Protein AF-R5ADJ6-F1 (afdb_monomer_lite)

pLDDT: mean 71.94, std 18.84, range [30.5, 98.19]

Sequence (267 aa):
MWYDKRNIAADRRLAFLPIGRALIRETAERMMELLHIADGVPLAGMLQHFTNGMHFKDLQTRLAGEERWLEKYTEKNEPGYDDTRWDGSIINDQDAYPKTKGSFGITGSIADNGCGAIAINNVNALLDQRLPGKKRRFDETLYDIVKDSAANTNLGGVLGMDPTYVPDYYRARGCEVQFYSDAGKVPKNHDAYVLLFFYRNGKSTLQAHYVAAKFDPIKQKYNLYNNSSVDNVSSFETAVLAQEEKKKNENTVVVKTLVWGIDAPKE

Radius of gyration: 21.51 Å; chains: 1; bounding box: 47×45×68 Å

Structure (mmCIF, N/CA/C/O backbone):
data_AF-R5ADJ6-F1
#
_entry.id   AF-R5ADJ6-F1
#
loop_
_atom_site.group_PDB
_atom_site.id
_atom_site.type_symbol
_atom_site.label_atom_id
_atom_site.label_alt_id
_atom_site.label_comp_id
_atom_site.label_asym_id
_atom_site.label_entity_id
_atom_site.label_seq_id
_atom_site.pdbx_PDB_ins_code
_atom_site.Cartn_x
_atom_site.Cartn_y
_atom_site.Cartn_z
_atom_site.occupancy
_atom_site.B_iso_or_equiv
_atom_site.auth_seq_id
_atom_site.auth_comp_id
_atom_site.auth_asym_id
_atom_site.auth_atom_id
_atom_site.pdbx_PDB_model_num
ATOM 1 N N . MET A 1 1 ? 27.539 -9.978 -35.692 1.00 38.94 1 MET A N 1
ATOM 2 C CA . MET A 1 1 ? 26.670 -10.845 -36.513 1.00 38.94 1 MET A CA 1
ATOM 3 C C . MET A 1 1 ? 27.373 -12.172 -36.664 1.00 38.94 1 MET A C 1
ATOM 5 O O . MET A 1 1 ? 28.496 -12.173 -37.154 1.00 38.94 1 MET A O 1
ATOM 9 N N . TRP A 1 2 ? 26.759 -13.253 -36.197 1.00 30.50 2 TRP A N 1
ATOM 10 C CA . TRP A 1 2 ? 27.196 -14.607 -36.533 1.00 30.50 2 TRP A CA 1
ATOM 11 C C . TRP A 1 2 ? 26.350 -15.079 -37.720 1.00 30.50 2 TRP A C 1
ATOM 13 O O . TRP A 1 2 ? 25.169 -14.771 -37.783 1.00 30.50 2 TRP A O 1
ATOM 23 N N . TYR A 1 3 ? 26.943 -15.762 -38.692 1.00 31.27 3 TYR A N 1
ATOM 24 C CA . TYR A 1 3 ? 26.217 -16.331 -39.832 1.00 31.27 3 TYR A CA 1
ATOM 25 C C . TYR A 1 3 ? 26.239 -17.854 -39.704 1.00 31.27 3 TYR A C 1
ATOM 27 O O . TYR A 1 3 ? 27.281 -18.422 -39.368 1.00 31.27 3 TYR A O 1
ATOM 35 N N . ASP A 1 4 ? 25.105 -18.519 -39.949 1.00 40.53 4 ASP A N 1
ATOM 36 C CA . ASP A 1 4 ? 25.093 -19.981 -40.080 1.00 40.53 4 ASP A CA 1
ATOM 37 C C . ASP A 1 4 ? 25.735 -20.398 -41.423 1.00 40.53 4 ASP A C 1
ATOM 39 O O . ASP A 1 4 ? 25.949 -19.578 -42.321 1.00 40.53 4 ASP A O 1
ATOM 43 N N . LYS A 1 5 ? 26.043 -21.692 -41.584 1.00 40.84 5 LYS A N 1
ATOM 44 C CA . LYS A 1 5 ? 26.705 -22.247 -42.785 1.00 40.84 5 LYS A CA 1
ATOM 45 C C . LYS A 1 5 ? 25.937 -22.038 -44.105 1.00 40.84 5 LYS A C 1
ATOM 47 O O . LYS A 1 5 ? 26.496 -22.295 -45.166 1.00 40.84 5 LYS A O 1
ATOM 52 N N . ARG A 1 6 ? 24.675 -21.604 -44.059 1.00 42.22 6 ARG A N 1
ATOM 53 C CA . ARG A 1 6 ? 23.799 -21.303 -45.203 1.00 42.22 6 ARG A CA 1
ATOM 54 C C . ARG A 1 6 ? 23.682 -19.803 -45.476 1.00 42.22 6 ARG A C 1
ATOM 56 O O . ARG A 1 6 ? 22.910 -19.411 -46.344 1.00 42.22 6 ARG A O 1
ATOM 63 N N . ASN A 1 7 ? 24.460 -18.969 -44.782 1.00 36.97 7 ASN A N 1
ATOM 64 C CA . ASN A 1 7 ? 24.532 -17.524 -45.009 1.00 36.97 7 ASN A CA 1
ATOM 65 C C . ASN A 1 7 ? 23.186 -16.797 -44.808 1.00 36.97 7 ASN A C 1
ATOM 67 O O . ASN A 1 7 ? 22.953 -15.715 -45.346 1.00 36.97 7 ASN A O 1
ATOM 71 N N . ILE A 1 8 ? 22.292 -17.392 -44.016 1.00 41.12 8 ILE A N 1
ATOM 72 C CA . ILE A 1 8 ? 21.066 -16.750 -43.545 1.00 41.12 8 ILE A CA 1
ATOM 73 C C . ILE A 1 8 ? 21.450 -15.946 -42.301 1.00 41.12 8 ILE A C 1
ATOM 75 O O . ILE A 1 8 ? 22.192 -16.440 -41.451 1.00 41.12 8 ILE A O 1
ATOM 79 N N . ALA A 1 9 ? 20.993 -14.693 -42.211 1.00 35.62 9 ALA A N 1
ATOM 80 C CA . ALA A 1 9 ? 21.298 -13.813 -41.086 1.00 35.62 9 ALA A CA 1
ATOM 81 C C . ALA A 1 9 ? 20.810 -14.441 -39.769 1.00 35.62 9 ALA A C 1
ATOM 83 O O . ALA A 1 9 ? 19.622 -14.381 -39.449 1.00 35.62 9 ALA A O 1
ATOM 84 N N . ALA A 1 10 ? 21.729 -15.047 -39.018 1.00 48.53 10 ALA A N 1
ATOM 85 C CA . ALA A 1 10 ? 21.478 -15.544 -37.680 1.00 48.53 10 ALA A CA 1
ATOM 86 C C . ALA A 1 10 ? 21.673 -14.373 -36.709 1.00 48.53 10 ALA A C 1
ATOM 88 O O . ALA A 1 10 ? 22.772 -13.860 -36.538 1.00 48.53 10 ALA A O 1
ATOM 89 N N . ASP A 1 11 ? 20.567 -13.935 -36.117 1.00 46.44 11 ASP A N 1
ATOM 90 C CA . ASP A 1 11 ? 20.488 -13.048 -34.955 1.00 46.44 11 ASP A CA 1
ATOM 91 C C . ASP A 1 11 ? 21.097 -11.659 -35.096 1.00 46.44 11 ASP A C 1
ATOM 93 O O . ASP A 1 11 ? 22.292 -11.436 -35.309 1.00 46.44 11 ASP A O 1
ATOM 97 N N . ARG A 1 12 ? 20.226 -10.663 -34.938 1.00 45.03 12 ARG A N 1
ATOM 98 C CA . ARG A 1 12 ? 20.597 -9.287 -35.252 1.00 45.03 12 ARG A CA 1
ATOM 99 C C . ARG A 1 12 ? 21.303 -8.613 -34.086 1.00 45.03 12 ARG A C 1
ATOM 101 O O . ARG A 1 12 ? 22.228 -7.837 -34.336 1.00 45.03 12 ARG A O 1
ATOM 108 N N . ARG A 1 13 ? 20.890 -8.880 -32.838 1.00 49.69 13 ARG A N 1
ATOM 109 C CA . ARG A 1 13 ? 21.397 -8.203 -31.628 1.00 49.69 13 ARG A CA 1
ATOM 110 C C . ARG A 1 13 ? 21.274 -9.087 -30.385 1.00 49.69 13 ARG A C 1
ATOM 112 O O . ARG A 1 13 ? 20.279 -9.790 -30.225 1.00 49.69 13 ARG A O 1
ATOM 119 N N . LEU A 1 14 ? 22.280 -9.007 -29.513 1.00 45.19 14 LEU A N 1
ATOM 120 C CA . LEU A 1 14 ? 22.338 -9.670 -28.209 1.00 45.19 14 LEU A CA 1
ATOM 121 C C . LEU A 1 14 ? 22.650 -8.607 -27.145 1.00 45.19 14 LEU A C 1
ATOM 123 O O . LEU A 1 14 ? 23.564 -7.805 -27.346 1.00 45.19 14 LEU A O 1
ATOM 127 N N . ALA A 1 15 ? 21.910 -8.585 -26.038 1.00 49.38 15 ALA A N 1
ATOM 128 C CA . ALA A 1 15 ? 22.202 -7.720 -24.892 1.00 49.38 15 ALA A CA 1
ATOM 129 C C . ALA A 1 15 ? 22.117 -8.497 -23.576 1.00 49.38 15 ALA A C 1
ATOM 131 O O . ALA A 1 15 ? 21.273 -9.380 -23.413 1.00 49.38 15 ALA A O 1
ATOM 132 N N . PHE A 1 16 ? 22.997 -8.142 -22.641 1.00 43.22 16 PHE A N 1
ATOM 133 C CA . PHE A 1 16 ? 23.001 -8.671 -21.282 1.00 43.22 16 PHE A CA 1
ATOM 134 C C . PHE A 1 16 ? 22.045 -7.857 -20.410 1.00 43.22 16 PHE A C 1
ATOM 136 O O . PHE A 1 16 ? 22.100 -6.628 -20.435 1.00 43.22 16 PHE A O 1
ATOM 143 N N . LEU A 1 17 ? 21.193 -8.535 -19.637 1.00 44.97 17 LEU A N 1
ATOM 144 C CA . LEU A 1 17 ? 20.383 -7.910 -18.592 1.00 44.97 17 LEU A CA 1
ATOM 145 C C . LEU A 1 17 ? 21.086 -8.040 -17.233 1.00 44.97 17 LEU A C 1
ATOM 147 O O . LEU A 1 17 ? 21.245 -9.163 -16.743 1.00 44.97 17 LEU A O 1
ATOM 151 N N . PRO A 1 18 ? 21.462 -6.930 -16.577 1.00 37.56 18 PRO A N 1
ATOM 152 C CA . PRO A 1 18 ? 22.163 -6.985 -15.290 1.00 37.56 18 PRO A CA 1
ATOM 153 C C . PRO A 1 18 ? 21.283 -7.469 -14.125 1.00 37.56 18 PRO A C 1
ATOM 155 O O . PRO A 1 18 ? 21.802 -7.975 -13.134 1.00 37.56 18 PRO A O 1
ATOM 158 N N . ILE A 1 19 ? 19.951 -7.402 -14.258 1.00 36.44 19 ILE A N 1
ATOM 159 C CA . ILE A 1 19 ? 18.978 -7.655 -13.170 1.00 36.44 19 ILE A CA 1
ATOM 160 C C . ILE A 1 19 ? 18.515 -9.132 -13.094 1.00 36.44 19 ILE A C 1
ATOM 162 O O . ILE A 1 19 ? 17.606 -9.512 -12.353 1.00 36.44 19 ILE A O 1
ATOM 166 N N . GLY A 1 20 ? 19.182 -10.035 -13.813 1.00 43.66 20 GLY A N 1
ATOM 167 C CA . GLY A 1 20 ? 19.005 -11.464 -13.572 1.00 43.66 20 GLY A CA 1
ATOM 168 C C . GLY A 1 20 ? 19.338 -12.322 -14.767 1.00 43.66 20 GLY A C 1
ATOM 169 O O . GLY A 1 20 ? 18.476 -12.522 -15.608 1.00 43.66 20 GLY A O 1
ATOM 170 N N . ARG A 1 21 ? 20.567 -12.855 -14.782 1.00 47.78 21 ARG A N 1
ATOM 171 C CA . ARG A 1 21 ? 21.018 -14.084 -15.469 1.00 47.78 21 ARG A CA 1
ATOM 172 C C . ARG A 1 21 ? 20.339 -14.414 -16.814 1.00 47.78 21 ARG A C 1
ATOM 174 O O . ARG A 1 21 ? 20.140 -15.590 -17.110 1.00 47.78 21 ARG A O 1
ATOM 181 N N . ALA A 1 22 ? 20.007 -13.420 -17.633 1.00 48.16 22 ALA A N 1
ATOM 182 C CA . ALA A 1 22 ? 19.304 -13.618 -18.891 1.00 48.16 22 ALA A CA 1
ATOM 183 C C . ALA A 1 22 ? 19.890 -12.755 -20.015 1.00 48.16 22 ALA A C 1
ATOM 185 O O . ALA A 1 22 ? 20.354 -11.632 -19.798 1.00 48.16 22 ALA A O 1
ATOM 186 N N . LEU A 1 23 ? 19.878 -13.310 -21.223 1.00 53.41 23 LEU A N 1
ATOM 187 C CA . LEU A 1 23 ? 20.229 -12.647 -22.475 1.00 53.41 23 LEU A CA 1
ATOM 188 C C . LEU A 1 23 ? 18.945 -12.280 -23.201 1.00 53.41 23 LEU A C 1
ATOM 190 O O . LEU A 1 23 ? 18.021 -13.084 -23.244 1.00 53.41 23 LEU A O 1
ATOM 194 N N . ILE A 1 24 ? 18.907 -11.106 -23.822 1.00 55.28 24 ILE A N 1
ATOM 195 C CA . ILE A 1 24 ? 17.865 -10.788 -24.798 1.00 55.28 24 ILE A CA 1
ATOM 196 C C . ILE A 1 24 ? 18.445 -10.935 -26.196 1.00 55.28 24 ILE A C 1
ATOM 198 O O . ILE A 1 24 ? 19.475 -10.332 -26.517 1.00 55.28 24 ILE A O 1
ATOM 202 N N . ARG A 1 25 ? 17.752 -11.712 -27.025 1.00 57.12 25 ARG A N 1
ATOM 203 C CA . ARG A 1 25 ? 18.056 -11.935 -28.436 1.00 57.12 25 ARG A CA 1
ATOM 204 C C . ARG A 1 25 ? 16.944 -11.349 -29.295 1.00 57.12 25 ARG A C 1
ATOM 206 O O . ARG A 1 25 ? 15.776 -11.663 -29.098 1.00 57.12 25 ARG A O 1
ATOM 213 N N . GLU A 1 26 ? 17.318 -10.537 -30.278 1.00 54.00 26 GLU A N 1
ATOM 214 C CA . GLU A 1 26 ? 16.417 -10.165 -31.372 1.00 54.00 26 GLU A CA 1
ATOM 215 C C . GLU A 1 26 ? 16.561 -11.188 -32.508 1.00 54.00 26 GLU A C 1
ATOM 217 O O . GLU A 1 26 ? 17.622 -11.286 -33.142 1.00 54.00 26 GLU A O 1
ATOM 222 N N . THR A 1 27 ? 15.497 -11.953 -32.758 1.00 57.25 27 THR A N 1
ATOM 223 C CA . THR A 1 27 ? 15.456 -12.943 -33.840 1.00 57.25 27 THR A CA 1
ATOM 224 C C . THR A 1 27 ? 15.401 -12.257 -35.209 1.00 57.25 27 THR A C 1
ATOM 226 O O . THR A 1 27 ? 15.133 -11.057 -35.338 1.00 57.25 27 THR A O 1
ATOM 229 N N . ALA A 1 28 ? 15.629 -13.023 -36.279 1.00 52.69 28 ALA A N 1
ATOM 230 C CA . ALA A 1 28 ? 15.524 -12.520 -37.651 1.00 52.69 28 ALA A CA 1
ATOM 231 C C . ALA A 1 28 ? 14.139 -11.907 -37.970 1.00 52.69 28 ALA A C 1
ATOM 233 O O . ALA A 1 28 ? 14.047 -10.992 -38.796 1.00 52.69 28 ALA A O 1
ATOM 234 N N . GLU A 1 29 ? 13.099 -12.350 -37.258 1.00 53.41 29 GLU A N 1
ATOM 235 C CA . GLU A 1 29 ? 11.703 -11.912 -37.377 1.00 53.41 29 GLU A CA 1
ATOM 236 C C . GLU A 1 29 ? 11.365 -10.688 -36.503 1.00 53.41 29 GLU A C 1
ATOM 238 O O . GLU A 1 29 ? 10.210 -10.281 -36.443 1.00 53.41 29 GLU A O 1
ATOM 243 N N . ARG A 1 30 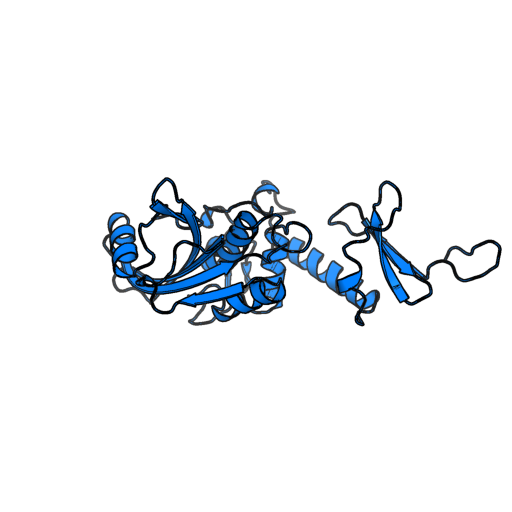? 12.363 -10.059 -35.856 1.00 52.69 30 ARG A N 1
ATOM 244 C CA . ARG A 1 30 ? 12.196 -8.950 -34.887 1.00 52.69 30 ARG A CA 1
ATOM 245 C C . ARG A 1 30 ? 11.427 -9.333 -33.618 1.00 52.69 30 ARG A C 1
ATOM 247 O O . ARG A 1 30 ? 10.903 -8.463 -32.927 1.00 52.69 30 ARG A O 1
ATOM 254 N N . MET A 1 31 ? 11.384 -10.619 -33.286 1.00 49.22 31 MET A N 1
ATOM 255 C CA . MET A 1 31 ? 10.878 -11.067 -31.992 1.00 49.22 31 MET A CA 1
ATOM 256 C C . MET A 1 31 ? 11.994 -10.985 -30.951 1.00 49.22 31 MET A C 1
ATOM 258 O O . MET A 1 31 ? 13.162 -11.206 -31.273 1.00 49.22 31 MET A O 1
ATOM 262 N N . MET A 1 32 ? 11.645 -10.645 -29.709 1.00 54.88 32 MET A N 1
ATOM 263 C CA . MET A 1 32 ? 12.598 -10.578 -28.599 1.00 54.88 32 MET A CA 1
ATOM 264 C C . MET A 1 32 ? 12.460 -11.814 -27.715 1.00 54.88 32 MET A C 1
ATOM 266 O O . MET A 1 32 ? 11.425 -12.001 -27.086 1.00 54.88 32 MET A O 1
ATOM 270 N N . GLU A 1 33 ? 13.508 -12.630 -27.647 1.00 54.94 33 GLU A N 1
ATOM 271 C CA . GLU A 1 33 ? 13.585 -13.819 -26.795 1.00 54.94 33 GLU A CA 1
ATOM 272 C C . GLU A 1 33 ? 14.443 -13.527 -25.560 1.00 54.94 33 GLU A C 1
ATOM 274 O O . GLU A 1 33 ? 15.559 -13.024 -25.694 1.00 54.94 33 GLU A O 1
ATOM 279 N N . LEU A 1 34 ? 13.949 -13.868 -24.364 1.00 57.03 34 LEU A N 1
ATOM 280 C CA . LEU A 1 34 ? 14.793 -13.983 -23.172 1.00 57.03 34 LEU A CA 1
ATOM 281 C C . LEU A 1 34 ? 15.381 -15.394 -23.112 1.00 57.03 34 LEU A C 1
ATOM 283 O O . LEU A 1 34 ? 14.636 -16.370 -23.122 1.00 57.03 34 LEU A O 1
ATOM 287 N N . LEU A 1 35 ? 16.698 -15.500 -22.992 1.00 55.09 35 LEU A N 1
ATOM 288 C CA . LEU A 1 35 ? 17.434 -16.750 -22.833 1.00 55.09 35 LEU A CA 1
ATOM 289 C C . LEU A 1 35 ? 18.050 -16.779 -21.441 1.00 55.09 35 LEU A C 1
ATOM 291 O O . LEU A 1 35 ? 18.563 -15.764 -20.975 1.00 55.09 35 LEU A O 1
ATOM 295 N N . HIS A 1 36 ? 18.065 -17.929 -20.789 1.00 49.81 36 HIS A N 1
ATOM 296 C CA . HIS A 1 36 ? 18.791 -18.091 -19.537 1.00 49.81 36 HIS A CA 1
ATOM 297 C C . HIS A 1 36 ? 20.316 -18.135 -19.797 1.00 49.81 36 HIS A C 1
ATOM 299 O O . HIS A 1 36 ? 20.780 -18.799 -20.720 1.00 49.81 36 HIS A O 1
ATOM 305 N N . ILE A 1 37 ? 21.120 -17.397 -19.018 1.00 50.72 37 ILE A N 1
ATOM 306 C CA . ILE A 1 37 ? 22.573 -17.227 -19.259 1.00 50.72 37 ILE A CA 1
ATOM 307 C C . ILE A 1 37 ? 23.359 -18.529 -19.065 1.00 50.72 37 ILE A C 1
ATOM 309 O O . ILE A 1 37 ? 24.416 -18.686 -19.671 1.00 50.72 37 ILE A O 1
ATOM 313 N N . ALA A 1 38 ? 22.874 -19.453 -18.228 1.00 49.28 38 ALA A N 1
ATOM 314 C CA . ALA A 1 38 ? 23.628 -20.664 -17.900 1.00 49.28 38 ALA A CA 1
ATOM 315 C C . ALA A 1 38 ? 23.605 -21.721 -19.018 1.00 49.28 38 ALA A C 1
ATOM 317 O O . ALA A 1 38 ? 24.576 -22.453 -19.180 1.00 49.28 38 ALA A O 1
ATOM 318 N N . ASP A 1 39 ? 22.512 -21.809 -19.773 1.00 49.41 39 ASP A N 1
ATOM 319 C CA . ASP A 1 39 ? 22.240 -22.892 -20.728 1.00 49.41 39 ASP A CA 1
ATOM 320 C C . ASP A 1 39 ? 21.670 -22.406 -22.072 1.00 49.41 39 ASP A C 1
ATOM 322 O O . ASP A 1 39 ? 21.518 -23.200 -22.999 1.00 49.41 39 ASP A O 1
ATOM 326 N N . GLY A 1 40 ? 21.396 -21.107 -22.224 1.00 46.31 40 GLY A N 1
ATOM 327 C CA . GLY A 1 40 ? 20.927 -20.513 -23.477 1.00 46.31 40 GLY A CA 1
ATOM 328 C C . GLY A 1 40 ? 19.502 -20.916 -23.861 1.00 46.31 40 GLY A C 1
ATOM 329 O O . GLY A 1 40 ? 19.107 -20.706 -25.006 1.00 46.31 40 GLY A O 1
ATOM 330 N N . VAL A 1 41 ? 18.730 -21.494 -22.934 1.00 50.78 41 VAL A N 1
ATOM 331 C CA . VAL A 1 41 ? 17.362 -21.960 -23.192 1.00 50.78 41 VAL A CA 1
ATOM 332 C C . VAL A 1 41 ? 16.380 -20.779 -23.127 1.00 50.78 41 VAL A C 1
ATOM 334 O O . VAL A 1 41 ? 16.459 -19.979 -22.186 1.00 50.78 41 VAL A O 1
ATOM 337 N N . PRO A 1 42 ? 15.443 -20.643 -24.089 1.00 50.00 42 PRO A N 1
ATOM 338 C CA . PRO A 1 42 ? 14.400 -19.621 -24.047 1.00 50.00 42 PRO A CA 1
ATOM 339 C C . PRO A 1 42 ? 13.500 -19.741 -22.809 1.00 50.00 42 PRO A C 1
ATOM 341 O O . PRO A 1 42 ? 12.919 -20.792 -22.539 1.00 50.00 42 PRO A O 1
ATOM 344 N N . LEU A 1 43 ? 13.331 -18.638 -22.080 1.00 53.97 43 LEU A N 1
ATOM 345 C CA . LEU A 1 43 ? 12.386 -18.518 -20.972 1.00 53.97 43 LEU A CA 1
ATOM 346 C C . LEU A 1 43 ? 10.979 -18.299 -21.549 1.00 53.97 43 LEU A C 1
ATOM 348 O O . LEU A 1 43 ? 10.552 -17.172 -21.800 1.00 53.97 43 LEU A O 1
ATOM 352 N N . ALA A 1 44 ? 10.263 -19.401 -21.782 1.00 43.19 44 ALA A N 1
ATOM 353 C CA . ALA A 1 44 ? 9.011 -19.454 -22.546 1.00 43.19 44 ALA A CA 1
ATOM 354 C C . ALA A 1 44 ? 7.843 -18.597 -21.996 1.00 43.19 44 ALA A C 1
ATOM 356 O O . ALA A 1 44 ? 6.866 -18.384 -22.705 1.00 43.19 44 ALA A O 1
ATOM 357 N N . GLY A 1 45 ? 7.929 -18.074 -20.768 1.00 41.88 45 GLY A N 1
ATOM 358 C CA . GLY A 1 45 ? 6.820 -17.366 -20.111 1.00 41.88 45 GLY A CA 1
ATOM 359 C C . GLY A 1 45 ? 6.787 -15.839 -20.262 1.00 41.88 45 GLY A C 1
ATOM 360 O O . GLY A 1 45 ? 5.739 -15.244 -20.042 1.00 41.88 45 GLY A O 1
ATOM 361 N N . MET A 1 46 ? 7.892 -15.172 -20.628 1.00 40.03 46 MET A N 1
ATOM 362 C CA . MET A 1 46 ? 7.967 -13.691 -20.608 1.00 40.03 46 MET A CA 1
ATOM 363 C C . MET A 1 46 ? 7.852 -13.024 -21.991 1.00 40.03 46 MET A C 1
ATOM 365 O O . MET A 1 46 ? 7.801 -11.799 -22.083 1.00 40.03 46 MET A O 1
ATOM 369 N N . LEU A 1 47 ? 7.773 -13.808 -23.071 1.00 42.91 47 LEU A N 1
ATOM 370 C CA . LEU A 1 47 ? 7.752 -13.320 -24.460 1.00 42.91 47 LEU A CA 1
ATOM 371 C C . LEU A 1 47 ? 6.448 -12.605 -24.869 1.00 42.91 47 LEU A C 1
ATOM 373 O O . LEU A 1 47 ? 6.465 -11.771 -25.778 1.00 42.91 47 LEU A O 1
ATOM 377 N N . GLN A 1 48 ? 5.318 -12.882 -24.210 1.00 39.19 48 GLN A N 1
ATOM 378 C CA . GLN A 1 48 ? 4.018 -12.337 -24.632 1.00 39.19 48 GLN A CA 1
ATOM 379 C C . GLN A 1 48 ? 3.828 -10.841 -24.336 1.00 39.19 48 GLN A C 1
ATOM 381 O O . GLN A 1 48 ? 3.000 -10.203 -24.979 1.00 39.19 48 GLN A O 1
ATOM 386 N N . HIS A 1 49 ? 4.610 -10.239 -23.434 1.00 39.91 49 HIS A N 1
ATOM 387 C CA . HIS A 1 49 ? 4.489 -8.802 -23.135 1.00 39.91 49 HIS A CA 1
ATOM 388 C C . HIS A 1 49 ? 5.463 -7.902 -23.903 1.00 39.91 49 HIS A C 1
ATOM 390 O O . HIS A 1 49 ? 5.284 -6.687 -23.920 1.00 39.91 49 HIS A O 1
ATOM 396 N N . PHE A 1 50 ? 6.462 -8.472 -24.579 1.00 45.41 50 PHE A N 1
ATOM 397 C CA . PHE A 1 50 ? 7.472 -7.704 -25.316 1.00 45.41 50 PHE A CA 1
ATOM 398 C C . PHE A 1 50 ? 7.232 -7.646 -26.832 1.00 45.41 50 PHE A C 1
ATOM 400 O O . PHE A 1 50 ? 7.914 -6.899 -27.530 1.00 45.41 50 PHE A O 1
ATOM 407 N N . THR A 1 51 ? 6.262 -8.405 -27.348 1.00 43.88 51 THR A N 1
ATOM 408 C CA . THR A 1 51 ? 6.050 -8.611 -28.792 1.00 43.88 51 THR A CA 1
ATOM 409 C C . THR A 1 51 ? 5.076 -7.634 -29.453 1.00 43.88 51 THR A C 1
ATOM 411 O O . THR A 1 51 ? 5.022 -7.585 -30.679 1.00 43.88 51 THR A O 1
ATOM 414 N N . ASN A 1 52 ? 4.404 -6.756 -28.702 1.00 40.28 52 ASN A N 1
ATOM 415 C CA . ASN A 1 52 ? 3.587 -5.691 -29.293 1.00 40.28 52 ASN A CA 1
ATOM 416 C C . ASN A 1 52 ? 4.367 -4.369 -29.406 1.00 40.28 52 ASN A C 1
ATOM 418 O O . ASN A 1 52 ? 4.151 -3.425 -28.652 1.00 40.28 52 ASN A O 1
ATOM 422 N N . GLY A 1 53 ? 5.277 -4.305 -30.385 1.00 43.56 53 GLY A N 1
ATOM 423 C CA . GLY A 1 53 ? 5.696 -3.040 -31.010 1.00 43.56 53 GLY A CA 1
ATOM 424 C C . GLY A 1 53 ? 6.858 -2.255 -30.386 1.00 43.56 53 GLY A C 1
ATOM 425 O O . GLY A 1 53 ? 7.129 -1.148 -30.845 1.00 43.56 53 GLY A O 1
ATOM 426 N N . MET A 1 54 ? 7.574 -2.780 -29.388 1.00 49.03 54 MET A N 1
ATOM 427 C CA . MET A 1 54 ? 8.718 -2.072 -28.789 1.00 49.03 54 MET A CA 1
ATOM 428 C C . MET A 1 54 ? 10.022 -2.395 -29.534 1.00 49.03 54 MET A C 1
ATOM 430 O O . MET A 1 54 ? 10.419 -3.557 -29.615 1.00 49.03 54 MET A O 1
ATOM 434 N N . HIS A 1 55 ? 10.716 -1.388 -30.078 1.00 54.47 55 HIS A N 1
ATOM 435 C CA . HIS A 1 55 ? 12.011 -1.611 -30.725 1.00 54.47 55 HIS A CA 1
ATOM 436 C C . HIS A 1 55 ? 13.103 -1.921 -29.688 1.00 54.47 55 HIS A C 1
ATOM 438 O O . HIS A 1 55 ? 13.145 -1.337 -28.608 1.00 54.47 55 HIS A O 1
ATOM 444 N N . PHE A 1 56 ? 14.071 -2.772 -30.048 1.00 47.06 56 PHE A N 1
ATOM 445 C CA . PHE A 1 56 ? 15.219 -3.139 -29.199 1.00 47.06 56 PHE A CA 1
ATOM 446 C C . PHE A 1 56 ? 15.982 -1.927 -28.626 1.00 47.06 56 PHE A C 1
ATOM 448 O O . PHE A 1 56 ? 16.476 -1.959 -27.501 1.00 47.06 56 PHE A O 1
ATOM 455 N N . LYS A 1 57 ? 16.055 -0.824 -29.384 1.00 47.75 57 LYS A N 1
ATOM 456 C CA . LYS A 1 57 ? 16.673 0.434 -28.938 1.00 47.75 57 LYS A CA 1
ATOM 457 C C . LYS A 1 57 ? 15.866 1.114 -27.823 1.00 47.75 57 LYS A C 1
ATOM 459 O O . LYS A 1 57 ? 16.461 1.682 -26.910 1.00 47.75 57 LYS A O 1
ATOM 464 N N . ASP A 1 58 ? 14.542 1.024 -27.867 1.00 48.31 58 ASP A N 1
ATOM 465 C CA . ASP A 1 58 ? 13.655 1.591 -26.848 1.00 48.31 58 ASP A CA 1
ATOM 466 C C . ASP A 1 58 ? 13.735 0.768 -25.562 1.00 48.31 58 ASP A C 1
ATOM 468 O O . ASP A 1 58 ? 13.777 1.328 -24.469 1.00 48.31 58 ASP A O 1
ATOM 472 N N . LEU A 1 59 ? 13.883 -0.555 -25.691 1.00 50.31 59 LEU A N 1
ATOM 473 C CA . LEU A 1 59 ? 14.145 -1.445 -24.565 1.00 50.31 59 LEU A CA 1
ATOM 474 C C . LEU A 1 59 ? 15.496 -1.145 -23.898 1.00 50.31 59 LEU A C 1
ATOM 476 O O . LEU A 1 59 ? 15.547 -0.972 -22.686 1.00 50.31 59 LEU A O 1
ATOM 480 N N . GLN A 1 60 ? 16.581 -1.020 -24.671 1.00 49.00 60 GLN A N 1
ATOM 481 C CA . GLN A 1 60 ? 17.891 -0.623 -24.134 1.00 49.00 60 GLN A CA 1
ATOM 482 C C . GLN A 1 60 ? 17.849 0.751 -23.460 1.00 49.00 60 GLN A C 1
ATOM 484 O O . GLN A 1 60 ? 18.451 0.940 -22.409 1.00 49.00 60 GLN A O 1
ATOM 489 N N . THR A 1 61 ? 17.119 1.704 -24.042 1.00 51.19 61 THR A N 1
ATOM 490 C CA . THR A 1 61 ? 16.949 3.045 -23.465 1.00 51.19 61 THR A CA 1
ATOM 491 C C . THR A 1 61 ? 16.175 2.989 -22.150 1.00 51.19 61 THR A C 1
ATOM 493 O O . THR A 1 61 ? 16.547 3.656 -21.188 1.00 51.19 61 THR A O 1
ATOM 496 N N . ARG A 1 62 ? 15.130 2.159 -22.084 1.00 52.72 62 ARG A N 1
ATOM 497 C CA . ARG A 1 62 ? 14.328 1.933 -20.880 1.00 52.72 62 ARG A CA 1
ATOM 498 C C . ARG A 1 62 ? 15.149 1.272 -19.771 1.00 52.72 62 ARG A C 1
ATOM 500 O O . ARG A 1 62 ? 15.139 1.777 -18.658 1.00 52.72 62 ARG A O 1
ATOM 507 N N . LEU A 1 63 ? 15.912 0.228 -20.094 1.00 54.50 63 LEU A N 1
ATOM 508 C CA . LEU A 1 63 ? 16.801 -0.464 -19.151 1.00 54.50 63 LEU A CA 1
ATOM 509 C C . LEU A 1 63 ? 17.927 0.448 -18.643 1.00 54.50 63 LEU A C 1
ATOM 511 O O . LEU A 1 63 ? 18.176 0.514 -17.446 1.00 54.50 63 LEU A O 1
ATOM 515 N N . ALA A 1 64 ? 18.560 1.224 -19.527 1.00 55.34 64 ALA A N 1
ATOM 516 C CA . ALA A 1 64 ? 19.573 2.204 -19.129 1.00 55.34 64 ALA A CA 1
ATOM 517 C C . ALA A 1 64 ? 18.982 3.362 -18.299 1.00 55.34 64 ALA A C 1
ATOM 519 O O . ALA A 1 64 ? 19.676 3.956 -17.474 1.00 55.34 64 ALA A O 1
ATOM 520 N N . GLY A 1 65 ? 17.711 3.707 -18.525 1.00 56.28 65 GLY A N 1
ATOM 521 C CA . GLY A 1 65 ? 16.970 4.671 -17.713 1.00 56.28 65 GLY A CA 1
ATOM 522 C C . GLY A 1 65 ? 16.659 4.139 -16.315 1.00 56.28 65 GLY A C 1
ATOM 523 O O . GLY A 1 65 ? 16.809 4.877 -15.347 1.00 56.28 65 GLY A O 1
ATOM 524 N N . GLU A 1 66 ? 16.282 2.867 -16.213 1.00 58.38 66 GLU A N 1
ATOM 525 C CA . GLU A 1 66 ? 16.051 2.157 -14.953 1.00 58.38 66 GLU A CA 1
ATOM 526 C C . GLU A 1 66 ? 17.346 2.041 -14.136 1.00 58.38 66 GLU A C 1
ATOM 528 O O . GLU A 1 66 ? 17.364 2.443 -12.979 1.00 58.38 66 GLU A O 1
ATOM 533 N N . GLU A 1 67 ? 18.471 1.643 -14.740 1.00 58.00 67 GLU A N 1
ATOM 534 C CA . GLU A 1 67 ? 19.765 1.567 -14.039 1.00 58.00 67 GLU A CA 1
ATOM 535 C C . GLU A 1 67 ? 20.261 2.925 -13.528 1.00 58.00 67 GLU A C 1
ATOM 537 O O . GLU A 1 67 ?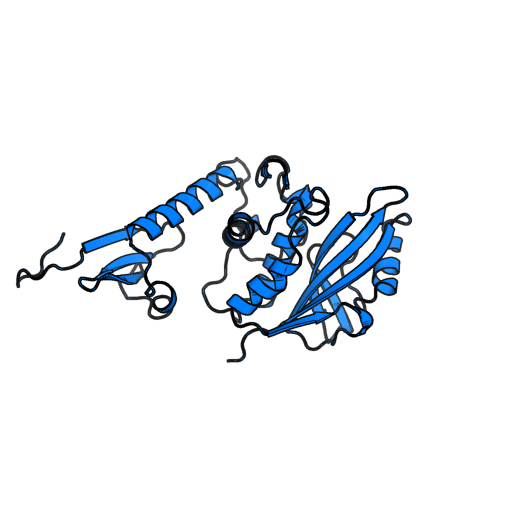 20.648 3.041 -12.365 1.00 58.00 67 GLU A O 1
ATOM 542 N N . ARG A 1 68 ? 20.197 3.981 -14.351 1.00 60.31 68 ARG A N 1
ATOM 543 C CA . ARG A 1 68 ? 20.578 5.338 -13.913 1.00 60.31 68 ARG A CA 1
ATOM 544 C C . ARG A 1 68 ? 19.651 5.882 -12.834 1.00 60.31 68 ARG A C 1
ATOM 546 O O . ARG A 1 68 ? 20.076 6.682 -12.000 1.00 60.31 68 ARG A O 1
ATOM 553 N N . TRP A 1 69 ? 18.377 5.500 -12.872 1.00 62.47 69 TRP A N 1
ATOM 554 C CA . TRP A 1 69 ? 17.425 5.856 -11.833 1.00 62.47 69 TRP A CA 1
ATOM 555 C C . TRP A 1 69 ? 17.760 5.110 -10.538 1.00 62.47 69 TRP A C 1
ATOM 557 O O . TRP A 1 69 ? 17.925 5.749 -9.506 1.00 62.47 69 TRP A O 1
ATOM 567 N N . LEU A 1 70 ? 18.008 3.802 -10.590 1.00 60.88 70 LEU A N 1
ATOM 568 C CA . LEU A 1 70 ? 18.429 3.015 -9.430 1.00 60.88 70 LEU A CA 1
ATOM 569 C C . LEU A 1 70 ? 19.720 3.563 -8.804 1.00 60.88 70 LEU A C 1
ATOM 571 O O . LEU A 1 70 ? 19.776 3.740 -7.593 1.00 60.88 70 LEU A O 1
ATOM 575 N N . GLU A 1 71 ? 20.729 3.927 -9.596 1.00 59.78 71 GLU A N 1
ATOM 576 C CA . GLU A 1 71 ? 21.974 4.527 -9.084 1.00 59.78 71 GLU A CA 1
ATOM 577 C C . GLU A 1 71 ? 21.776 5.897 -8.418 1.00 59.78 71 GLU A C 1
ATOM 579 O O . GLU A 1 71 ? 22.512 6.253 -7.496 1.00 59.78 71 GLU A O 1
ATOM 584 N N . LYS A 1 72 ? 20.791 6.678 -8.878 1.00 60.59 72 LYS A N 1
ATOM 585 C CA . LYS A 1 72 ? 20.479 8.006 -8.332 1.00 60.59 72 LYS A CA 1
ATOM 586 C C . LYS A 1 72 ? 19.549 7.942 -7.113 1.00 60.59 72 LYS A C 1
ATOM 588 O O . LYS A 1 72 ? 19.623 8.821 -6.255 1.00 60.59 72 LYS A O 1
ATOM 593 N N . TYR A 1 73 ? 18.676 6.938 -7.049 1.00 59.66 73 TYR A N 1
ATOM 594 C CA . TYR A 1 73 ? 17.589 6.846 -6.072 1.00 59.66 73 TYR A CA 1
ATOM 595 C C . TYR A 1 73 ? 17.786 5.750 -5.018 1.00 59.66 73 TYR A C 1
ATOM 597 O O . TYR A 1 73 ? 17.103 5.786 -4.003 1.00 59.66 73 TYR A O 1
ATOM 605 N N . THR A 1 74 ? 18.728 4.823 -5.180 1.00 61.66 74 THR A N 1
ATOM 606 C CA . THR A 1 74 ? 19.048 3.819 -4.149 1.00 61.66 74 THR A CA 1
ATOM 607 C C . THR A 1 74 ? 20.384 4.122 -3.466 1.00 61.66 74 THR A C 1
ATOM 609 O O . THR A 1 74 ? 21.244 4.823 -4.003 1.00 61.66 74 THR A O 1
ATOM 612 N N . GLU A 1 75 ? 20.585 3.566 -2.271 1.00 59.53 75 GLU A N 1
ATOM 613 C CA . GLU A 1 75 ? 21.869 3.589 -1.551 1.00 59.53 75 GLU A CA 1
ATOM 614 C C . GLU A 1 75 ? 22.905 2.621 -2.156 1.00 59.53 75 GLU A C 1
ATOM 616 O O . GLU A 1 75 ? 23.946 2.410 -1.550 1.00 59.53 75 GLU A O 1
ATOM 621 N N . LYS A 1 76 ? 22.662 2.013 -3.329 1.00 59.53 76 LYS A N 1
ATOM 622 C CA . LYS A 1 76 ? 23.453 0.885 -3.870 1.00 59.53 76 LYS A CA 1
ATOM 623 C C . LYS A 1 76 ? 24.969 1.125 -3.935 1.00 59.53 76 LYS A C 1
ATOM 625 O O . LYS A 1 76 ? 25.739 0.171 -3.918 1.00 59.53 76 LYS A O 1
ATOM 630 N N . ASN A 1 77 ? 25.393 2.389 -3.977 1.00 57.28 77 ASN A N 1
ATOM 631 C CA . ASN A 1 77 ? 26.798 2.804 -4.015 1.00 57.28 77 ASN A CA 1
ATOM 632 C C . ASN A 1 77 ? 27.310 3.421 -2.693 1.00 57.28 77 ASN A C 1
ATOM 634 O O . ASN A 1 77 ? 28.382 4.025 -2.682 1.00 57.28 77 ASN A O 1
ATOM 638 N N . GLU A 1 78 ? 26.560 3.318 -1.592 1.00 60.09 78 GLU A N 1
ATOM 639 C CA . GLU A 1 78 ? 26.925 3.871 -0.283 1.00 60.09 78 GLU A CA 1
ATOM 640 C C . GLU A 1 78 ? 27.421 2.802 0.707 1.00 60.09 78 GLU A C 1
ATOM 642 O O . GLU A 1 78 ? 26.930 1.669 0.711 1.00 60.09 78 GLU A O 1
ATOM 647 N N . PRO A 1 79 ? 28.378 3.147 1.591 1.00 50.75 79 PRO A N 1
ATOM 648 C CA . PRO A 1 79 ? 28.770 2.275 2.694 1.00 50.75 79 PRO A CA 1
ATOM 649 C C . PRO A 1 79 ? 27.576 2.011 3.625 1.00 50.75 79 PRO A C 1
ATOM 651 O O . PRO A 1 79 ? 26.999 2.952 4.161 1.00 50.75 79 PRO A O 1
ATOM 654 N N . GLY A 1 80 ? 27.226 0.739 3.841 1.00 59.09 80 GLY A N 1
ATOM 655 C CA . GLY A 1 80 ? 26.067 0.346 4.660 1.00 59.09 80 GLY A CA 1
ATOM 656 C C . GLY A 1 80 ? 24.793 0.024 3.868 1.00 59.09 80 GLY A C 1
ATOM 657 O O . GLY A 1 80 ? 23.758 -0.241 4.481 1.00 59.09 80 GLY A O 1
ATOM 658 N N . TYR A 1 81 ? 24.866 0.003 2.529 1.00 61.12 81 TYR A N 1
ATOM 659 C CA . TYR A 1 81 ? 23.789 -0.510 1.683 1.00 61.12 81 TYR A CA 1
ATOM 660 C C . TYR A 1 81 ? 23.374 -1.918 2.112 1.00 61.12 81 TYR A C 1
ATOM 662 O O . TYR A 1 81 ? 24.200 -2.828 2.207 1.00 61.12 81 TYR A O 1
ATOM 670 N N . ASP A 1 82 ? 22.077 -2.087 2.325 1.00 67.31 82 ASP A N 1
ATOM 671 C CA . ASP A 1 82 ? 21.478 -3.377 2.619 1.00 67.31 82 ASP A CA 1
ATOM 672 C C . ASP A 1 82 ? 20.558 -3.754 1.460 1.00 67.31 82 ASP A C 1
ATOM 674 O O . ASP A 1 82 ? 19.477 -3.183 1.306 1.00 67.31 82 ASP A O 1
ATOM 678 N N . ASP A 1 83 ? 20.990 -4.704 0.629 1.00 65.19 83 ASP A N 1
ATOM 679 C CA . ASP A 1 83 ? 20.199 -5.156 -0.523 1.00 65.19 83 ASP A CA 1
ATOM 680 C C . ASP A 1 83 ? 18.880 -5.813 -0.093 1.00 65.19 83 ASP A C 1
ATOM 682 O O . ASP A 1 83 ? 17.932 -5.844 -0.873 1.00 65.19 83 ASP A O 1
ATOM 686 N N . THR A 1 84 ? 18.788 -6.287 1.157 1.00 66.94 84 THR A N 1
ATOM 687 C CA . THR A 1 84 ? 17.551 -6.870 1.694 1.00 66.94 84 THR A CA 1
ATOM 688 C C . THR A 1 84 ? 16.492 -5.813 1.983 1.00 66.94 84 THR A C 1
ATOM 690 O O . THR A 1 84 ? 15.310 -6.113 1.887 1.00 66.94 84 THR A O 1
ATOM 693 N N . ARG A 1 85 ? 16.879 -4.550 2.233 1.00 72.44 85 ARG A N 1
ATOM 694 C CA . ARG A 1 85 ? 15.912 -3.445 2.364 1.00 72.44 85 ARG A CA 1
ATOM 695 C C . ARG A 1 85 ? 15.192 -3.164 1.044 1.00 72.44 85 ARG A C 1
ATOM 697 O O . ARG A 1 85 ? 14.048 -2.741 1.067 1.00 72.44 85 ARG A O 1
ATOM 704 N N . TRP A 1 86 ? 15.833 -3.419 -0.096 1.00 73.12 86 TRP A N 1
ATOM 705 C CA . TRP A 1 86 ? 15.307 -3.101 -1.432 1.00 73.12 86 TRP A CA 1
ATOM 706 C C . TRP A 1 86 ? 14.699 -4.303 -2.160 1.00 73.12 86 TRP A C 1
ATOM 708 O O . TRP A 1 86 ? 14.298 -4.188 -3.323 1.00 73.12 86 TRP A O 1
ATOM 718 N N . ASP A 1 87 ? 14.633 -5.458 -1.502 1.00 78.44 87 ASP A N 1
ATOM 719 C CA . ASP A 1 87 ? 13.992 -6.639 -2.058 1.00 78.44 87 ASP A CA 1
ATOM 720 C C . ASP A 1 87 ? 12.454 -6.509 -2.050 1.00 78.44 87 ASP A C 1
ATOM 722 O O . ASP A 1 87 ? 11.886 -5.486 -1.681 1.00 78.44 87 ASP A O 1
ATOM 726 N N . GLY A 1 88 ? 11.751 -7.528 -2.540 1.00 80.00 88 GLY A N 1
ATOM 727 C CA . GLY A 1 88 ? 10.283 -7.554 -2.556 1.00 80.00 88 GLY A CA 1
ATOM 728 C C . GLY A 1 88 ? 9.657 -8.103 -1.270 1.00 80.00 88 GLY A C 1
ATOM 729 O O . GLY A 1 88 ? 8.610 -8.751 -1.350 1.00 80.00 88 GLY A O 1
ATOM 730 N N . SER A 1 89 ? 10.333 -8.009 -0.121 1.00 87.31 89 SER A N 1
ATOM 731 C CA . SER A 1 89 ? 9.818 -8.474 1.173 1.00 87.31 89 SER A CA 1
ATOM 732 C C . SER A 1 89 ? 8.939 -7.416 1.852 1.00 87.31 89 SER A C 1
ATOM 734 O O . SER A 1 89 ? 8.803 -6.289 1.378 1.00 87.31 89 SER A O 1
ATOM 736 N N . ILE A 1 90 ? 8.269 -7.803 2.943 1.00 90.75 90 ILE A N 1
ATOM 737 C CA . ILE A 1 90 ? 7.406 -6.896 3.708 1.00 90.75 90 ILE A CA 1
ATOM 738 C C . ILE A 1 90 ? 8.268 -5.869 4.451 1.00 90.75 90 ILE A C 1
ATOM 740 O O . ILE A 1 90 ? 9.111 -6.228 5.269 1.00 90.75 90 ILE A O 1
ATOM 744 N N . ILE A 1 91 ? 7.967 -4.592 4.238 1.00 89.25 91 ILE A N 1
ATOM 745 C CA . ILE A 1 91 ? 8.592 -3.437 4.879 1.00 89.25 91 ILE A CA 1
ATOM 746 C C . ILE A 1 91 ? 7.632 -2.893 5.944 1.00 89.25 91 ILE A C 1
ATOM 748 O O . ILE A 1 91 ? 6.571 -2.361 5.619 1.00 89.25 91 ILE A O 1
ATOM 752 N N . ASN A 1 92 ? 7.993 -3.012 7.222 1.00 88.56 92 ASN A N 1
ATOM 753 C CA . ASN A 1 92 ? 7.192 -2.473 8.333 1.00 88.56 92 ASN A CA 1
ATOM 754 C C . ASN A 1 92 ? 7.710 -1.147 8.891 1.00 88.56 92 ASN A C 1
ATOM 756 O O . ASN A 1 92 ? 6.955 -0.449 9.564 1.00 88.56 92 ASN A O 1
ATOM 760 N N . ASP A 1 93 ? 8.969 -0.819 8.615 1.00 84.12 93 ASP A N 1
ATOM 761 C CA . ASP A 1 93 ? 9.623 0.392 9.090 1.00 84.12 93 ASP A CA 1
ATOM 762 C C . ASP A 1 93 ? 10.069 1.240 7.894 1.00 84.12 93 ASP A C 1
ATOM 764 O O . ASP A 1 93 ? 11.130 1.026 7.307 1.00 84.12 93 ASP A O 1
ATOM 768 N N . GLN A 1 94 ? 9.214 2.183 7.499 1.00 84.38 94 GLN A N 1
ATOM 769 C CA . GLN A 1 94 ? 9.516 3.169 6.462 1.00 84.38 94 GLN A CA 1
ATOM 770 C C . GLN A 1 94 ? 10.635 4.136 6.879 1.00 84.38 94 GLN A C 1
ATOM 772 O O . GLN A 1 94 ? 11.376 4.609 6.015 1.00 84.38 94 GLN A O 1
ATOM 777 N N . ASP A 1 95 ? 10.792 4.410 8.176 1.00 81.25 95 ASP A N 1
ATOM 778 C CA . ASP A 1 95 ? 11.797 5.347 8.688 1.00 81.25 95 ASP A CA 1
ATOM 779 C C . ASP A 1 95 ? 13.222 4.768 8.623 1.00 81.25 95 ASP A C 1
ATOM 781 O O . ASP A 1 95 ? 14.199 5.511 8.733 1.00 81.25 95 ASP A O 1
ATOM 785 N N . ALA A 1 96 ? 13.360 3.461 8.365 1.00 79.31 96 ALA A N 1
ATOM 786 C CA . ALA A 1 96 ? 14.639 2.801 8.093 1.00 79.31 96 ALA A CA 1
ATOM 787 C C . ALA A 1 96 ? 15.270 3.196 6.739 1.00 79.31 96 ALA A C 1
ATOM 789 O O . ALA A 1 96 ? 16.421 2.833 6.457 1.00 79.31 96 ALA A O 1
ATOM 790 N N . TYR A 1 97 ? 14.533 3.918 5.887 1.00 77.44 97 TYR A N 1
ATOM 791 C CA . TYR A 1 97 ? 15.054 4.464 4.638 1.00 77.44 97 TYR A CA 1
ATOM 792 C C . TYR A 1 97 ? 15.735 5.821 4.857 1.00 77.44 97 TYR A C 1
ATOM 794 O O . TYR A 1 97 ? 15.289 6.633 5.668 1.00 77.44 97 TYR A O 1
ATOM 802 N N . PRO A 1 98 ? 16.804 6.124 4.107 1.00 69.75 98 PRO A N 1
ATOM 803 C CA . PRO A 1 98 ? 17.460 7.424 4.183 1.00 69.75 98 PRO A CA 1
ATOM 804 C C . PRO A 1 98 ? 16.520 8.562 3.773 1.00 69.75 98 PRO A C 1
ATOM 806 O O . PRO A 1 98 ? 15.731 8.457 2.835 1.00 69.75 98 PRO A O 1
ATOM 809 N N . LYS A 1 99 ? 16.680 9.717 4.425 1.00 68.00 99 LYS A N 1
ATOM 810 C CA . LYS A 1 99 ? 15.969 10.955 4.057 1.00 68.00 99 LYS A CA 1
ATOM 811 C C . LYS A 1 99 ? 16.616 11.700 2.885 1.00 68.00 99 LYS A C 1
ATOM 813 O O . LYS A 1 99 ? 15.994 12.554 2.262 1.00 68.00 99 LYS A O 1
ATOM 818 N N . THR A 1 100 ? 17.883 11.404 2.601 1.00 57.00 100 THR A N 1
ATOM 819 C CA . THR A 1 100 ? 18.727 12.120 1.629 1.00 57.00 100 THR A CA 1
ATOM 820 C C . THR A 1 100 ? 18.872 11.390 0.290 1.00 57.00 100 THR A C 1
ATOM 822 O O . THR A 1 100 ? 19.154 12.035 -0.720 1.00 57.00 100 THR A O 1
ATOM 825 N N . LYS A 1 101 ? 18.647 10.070 0.254 1.00 54.38 101 LYS A N 1
ATOM 826 C CA . LYS A 1 101 ? 18.626 9.216 -0.949 1.00 54.38 101 LYS A CA 1
ATOM 827 C C . LYS A 1 101 ? 17.308 8.438 -1.006 1.00 54.38 101 LYS A C 1
ATOM 829 O O . LYS A 1 101 ? 16.607 8.370 -0.013 1.00 54.38 101 LYS A O 1
ATOM 834 N N . GLY A 1 102 ? 16.862 8.005 -2.185 1.00 52.09 102 GLY A N 1
ATOM 835 C CA . GLY A 1 102 ? 15.432 7.697 -2.394 1.00 52.09 102 GLY A CA 1
ATOM 836 C C . GLY A 1 102 ? 14.550 8.949 -2.405 1.00 52.09 102 GLY A C 1
ATOM 837 O O . GLY A 1 102 ? 13.334 8.867 -2.272 1.00 52.09 102 GLY A O 1
ATOM 838 N N . SER A 1 103 ? 15.165 10.128 -2.552 1.00 52.25 103 SER A N 1
ATOM 839 C CA . SER A 1 103 ? 14.463 11.398 -2.672 1.00 52.25 103 SER A CA 1
ATOM 840 C C . SER A 1 103 ? 13.716 11.443 -3.996 1.00 52.25 103 SER A C 1
ATOM 842 O O . SER A 1 103 ? 14.334 11.468 -5.054 1.00 52.25 103 SER A O 1
ATOM 844 N N . PHE A 1 104 ? 12.397 11.570 -3.941 1.00 56.34 104 PHE A N 1
ATOM 845 C CA . PHE A 1 104 ? 11.525 11.934 -5.052 1.00 56.34 104 PHE A CA 1
ATOM 846 C C . PHE A 1 104 ? 11.756 13.390 -5.549 1.00 56.34 104 PHE A C 1
ATOM 848 O O . PHE A 1 104 ? 10.888 14.023 -6.147 1.00 56.34 104 PHE A O 1
ATOM 855 N N . GLY A 1 105 ? 12.935 13.974 -5.308 1.00 50.09 105 GLY A N 1
ATOM 856 C CA . GLY A 1 105 ? 13.235 15.376 -5.580 1.00 50.09 105 GLY A CA 1
ATOM 857 C C . GLY A 1 105 ? 12.485 16.305 -4.624 1.00 50.09 105 GLY A C 1
ATOM 858 O O . GLY A 1 105 ? 12.472 16.092 -3.413 1.00 50.09 105 GLY A O 1
ATOM 859 N N . ILE A 1 106 ? 11.837 17.340 -5.164 1.00 48.38 106 ILE A N 1
ATOM 860 C CA . ILE A 1 106 ? 11.050 18.314 -4.382 1.00 48.38 106 ILE A CA 1
ATOM 861 C C . ILE A 1 106 ? 9.851 17.691 -3.649 1.00 48.38 106 ILE A C 1
ATOM 863 O O . ILE A 1 106 ? 9.233 18.354 -2.823 1.00 48.38 106 ILE A O 1
ATOM 867 N N . THR A 1 107 ? 9.510 16.436 -3.954 1.00 50.94 107 THR A N 1
ATOM 868 C CA . THR A 1 107 ? 8.354 15.733 -3.393 1.00 50.94 107 THR A CA 1
ATOM 869 C C . THR A 1 107 ? 8.723 14.833 -2.206 1.00 50.94 107 THR A C 1
ATOM 871 O O . THR A 1 107 ? 7.892 14.041 -1.781 1.00 50.94 107 THR A O 1
ATOM 874 N N . GLY A 1 108 ? 9.935 14.959 -1.642 1.00 64.25 108 GLY A N 1
ATOM 875 C CA . GLY A 1 108 ? 10.357 14.337 -0.373 1.00 64.25 108 GLY A CA 1
ATOM 876 C C . GLY A 1 108 ? 11.151 13.036 -0.517 1.00 64.25 108 GLY A C 1
ATOM 877 O O . GLY A 1 108 ? 11.687 12.754 -1.584 1.00 64.25 108 GLY A O 1
ATOM 878 N N . SER A 1 109 ? 11.277 12.265 0.564 1.00 71.81 109 SER A N 1
ATOM 879 C CA . SER A 1 109 ? 12.016 10.989 0.624 1.00 71.81 109 SER A CA 1
ATOM 880 C C . SER A 1 109 ? 11.074 9.792 0.801 1.00 71.81 109 SER A C 1
ATOM 882 O O . SER A 1 109 ? 9.887 9.985 1.063 1.00 71.81 109 SER A O 1
ATOM 884 N N . ILE A 1 110 ? 11.579 8.557 0.691 1.00 76.62 110 ILE A N 1
ATOM 885 C CA . ILE A 1 110 ? 10.799 7.353 1.044 1.00 76.62 110 ILE A CA 1
ATOM 886 C C . ILE A 1 110 ? 10.376 7.408 2.515 1.00 76.62 110 ILE A C 1
ATOM 888 O O . ILE A 1 110 ? 9.220 7.132 2.816 1.00 76.62 110 ILE A O 1
ATOM 892 N N . ALA A 1 111 ? 11.274 7.826 3.411 1.00 77.38 111 ALA A N 1
ATOM 893 C CA . ALA A 1 111 ? 10.966 7.960 4.831 1.00 77.38 111 ALA A CA 1
ATOM 894 C C . ALA A 1 111 ? 9.825 8.956 5.083 1.00 77.38 111 ALA A C 1
ATOM 896 O O . ALA A 1 111 ? 8.943 8.695 5.891 1.00 77.38 111 ALA A O 1
ATOM 897 N N . ASP A 1 112 ? 9.791 10.072 4.354 1.00 73.00 112 ASP A N 1
ATOM 898 C CA . ASP A 1 112 ? 8.793 11.112 4.610 1.00 73.00 112 ASP A CA 1
ATOM 899 C C . ASP A 1 112 ? 7.481 10.892 3.824 1.00 73.00 112 ASP A C 1
ATOM 901 O O . ASP A 1 112 ? 6.411 11.175 4.352 1.00 73.00 112 ASP A O 1
ATOM 905 N N . ASN A 1 113 ? 7.537 10.362 2.592 1.00 73.88 113 ASN A N 1
ATOM 906 C CA . ASN A 1 113 ? 6.398 10.313 1.655 1.00 73.88 113 ASN A CA 1
ATOM 907 C C . ASN A 1 113 ? 6.217 8.959 0.931 1.00 73.88 113 ASN A C 1
ATOM 909 O O . ASN A 1 113 ? 5.416 8.849 0.003 1.00 73.88 113 ASN A O 1
ATOM 913 N N . GLY A 1 114 ? 6.947 7.912 1.323 1.00 78.69 114 GLY A N 1
ATOM 914 C CA . GLY A 1 114 ? 6.966 6.613 0.638 1.00 78.69 114 GLY A CA 1
ATOM 915 C C . GLY A 1 114 ? 5.844 5.640 1.012 1.00 78.69 114 GLY A C 1
ATOM 916 O O . GLY A 1 114 ? 5.811 4.535 0.468 1.00 78.69 114 GLY A O 1
ATOM 917 N N . CYS A 1 115 ? 4.919 6.016 1.901 1.00 87.88 115 CYS A N 1
ATOM 918 C CA . CYS A 1 115 ? 3.943 5.085 2.482 1.00 87.88 115 CYS A CA 1
ATOM 919 C C . CYS A 1 115 ? 3.058 4.397 1.440 1.00 87.88 115 CYS A C 1
ATOM 921 O O . CYS A 1 115 ? 2.778 3.206 1.566 1.00 87.88 115 CYS A O 1
ATOM 923 N N . GLY A 1 116 ? 2.674 5.106 0.372 1.00 87.62 116 GLY A N 1
ATOM 924 C CA . GLY A 1 116 ? 1.915 4.528 -0.739 1.00 87.62 116 GLY A CA 1
ATOM 925 C C . GLY A 1 116 ? 2.696 3.446 -1.483 1.00 87.62 116 GLY A C 1
ATOM 926 O O . GLY A 1 116 ? 2.184 2.347 -1.697 1.00 87.62 116 GLY A O 1
ATOM 927 N N . ALA A 1 117 ? 3.962 3.717 -1.810 1.00 86.31 117 ALA A N 1
ATOM 928 C CA . ALA A 1 117 ? 4.821 2.757 -2.496 1.00 86.31 117 ALA A CA 1
ATOM 929 C C . ALA A 1 117 ? 5.130 1.531 -1.632 1.00 86.31 117 ALA A C 1
ATOM 931 O O . ALA A 1 117 ? 5.090 0.403 -2.125 1.00 86.31 117 ALA A O 1
ATOM 932 N N . ILE A 1 118 ? 5.369 1.739 -0.337 1.00 90.25 118 ILE A N 1
ATOM 933 C CA . ILE A 1 118 ? 5.576 0.649 0.616 1.00 90.25 118 ILE A CA 1
ATOM 934 C C . ILE A 1 118 ? 4.302 -0.188 0.775 1.00 90.25 118 ILE A C 1
ATOM 936 O O . ILE A 1 118 ? 4.382 -1.414 0.789 1.00 90.25 118 ILE A O 1
ATOM 940 N N . ALA A 1 119 ? 3.118 0.429 0.826 1.00 93.56 119 ALA A N 1
ATOM 941 C CA . ALA A 1 119 ? 1.860 -0.313 0.886 1.00 93.56 119 ALA A CA 1
ATOM 942 C C . ALA A 1 119 ? 1.648 -1.186 -0.365 1.00 93.56 119 ALA A C 1
ATOM 944 O O . ALA A 1 119 ? 1.264 -2.350 -0.237 1.00 93.56 119 ALA A O 1
ATOM 945 N N . ILE A 1 120 ? 1.955 -0.672 -1.563 1.00 92.56 120 ILE A N 1
ATOM 946 C CA . ILE A 1 120 ? 1.931 -1.477 -2.796 1.00 92.56 120 ILE A CA 1
ATOM 947 C C . ILE A 1 120 ? 2.926 -2.640 -2.709 1.00 92.56 120 ILE A C 1
ATOM 949 O O . ILE A 1 120 ? 2.555 -3.781 -2.972 1.00 92.56 120 ILE A O 1
ATOM 953 N N . ASN A 1 121 ? 4.165 -2.384 -2.287 1.00 92.12 121 ASN A N 1
ATOM 954 C CA . ASN A 1 121 ? 5.171 -3.433 -2.130 1.00 92.12 121 ASN A CA 1
ATOM 955 C C . ASN A 1 121 ? 4.742 -4.519 -1.135 1.00 92.12 121 ASN A C 1
ATOM 957 O O . ASN A 1 121 ? 4.851 -5.707 -1.423 1.00 92.12 121 ASN A O 1
ATOM 961 N N . ASN A 1 122 ? 4.198 -4.125 0.012 1.00 95.00 122 ASN A N 1
ATOM 962 C CA . ASN A 1 122 ? 3.753 -5.064 1.033 1.00 95.00 122 ASN A CA 1
ATOM 963 C C . ASN A 1 122 ? 2.587 -5.919 0.545 1.00 95.00 122 ASN A C 1
ATOM 965 O O . ASN A 1 122 ? 2.574 -7.120 0.793 1.00 95.00 122 ASN A O 1
ATOM 969 N N . VAL A 1 123 ? 1.632 -5.343 -0.189 1.00 95.81 123 VAL A N 1
ATOM 970 C CA . VAL A 1 123 ? 0.581 -6.145 -0.823 1.00 95.81 123 VAL A CA 1
ATOM 971 C C . VAL A 1 123 ? 1.164 -7.074 -1.888 1.00 95.81 123 VAL A C 1
ATOM 973 O O . VAL A 1 123 ? 0.819 -8.253 -1.886 1.00 95.81 123 VAL A O 1
ATOM 976 N N . ASN A 1 124 ? 2.104 -6.621 -2.723 1.00 92.06 124 ASN A N 1
ATOM 977 C CA . ASN A 1 124 ? 2.806 -7.508 -3.657 1.00 92.06 124 ASN A CA 1
ATOM 978 C C . ASN A 1 124 ? 3.486 -8.678 -2.933 1.00 92.06 124 ASN A C 1
ATOM 980 O O . ASN A 1 124 ? 3.383 -9.813 -3.386 1.00 92.06 124 ASN A O 1
ATOM 984 N N . ALA A 1 125 ? 4.119 -8.431 -1.785 1.00 91.69 125 ALA A N 1
ATOM 985 C CA . ALA A 1 125 ? 4.735 -9.465 -0.959 1.00 91.69 125 ALA A CA 1
ATOM 986 C C . ALA A 1 125 ? 3.706 -10.420 -0.320 1.00 91.69 125 ALA A C 1
ATOM 988 O O . ALA A 1 125 ? 3.999 -11.599 -0.135 1.00 91.69 125 ALA A O 1
ATOM 989 N N . LEU A 1 126 ? 2.500 -9.940 0.011 1.00 93.94 126 LEU A N 1
ATOM 990 C CA . LEU A 1 126 ? 1.399 -10.755 0.552 1.00 93.94 126 LEU A CA 1
ATOM 991 C C . LEU A 1 126 ? 0.712 -11.621 -0.516 1.00 93.94 126 LEU A C 1
ATOM 993 O O . LEU A 1 126 ? 0.185 -12.696 -0.201 1.00 93.94 126 LEU A O 1
ATOM 997 N N . LEU A 1 127 ? 0.670 -11.144 -1.761 1.00 91.25 127 LEU A N 1
ATOM 998 C CA . LEU A 1 127 ? 0.131 -11.883 -2.903 1.00 91.25 127 LEU A CA 1
ATOM 999 C C . LEU A 1 127 ? 1.177 -12.839 -3.502 1.00 91.25 127 LEU A C 1
ATOM 1001 O O . LEU A 1 127 ? 0.814 -13.942 -3.913 1.00 91.25 127 LEU A O 1
ATOM 1005 N N . ASP A 1 128 ? 2.453 -12.450 -3.453 1.00 85.94 128 ASP A N 1
ATOM 1006 C CA . ASP A 1 128 ? 3.647 -13.201 -3.856 1.00 85.94 128 ASP A CA 1
ATOM 1007 C C . ASP A 1 128 ? 3.482 -13.868 -5.235 1.00 85.94 128 ASP A C 1
ATOM 1009 O O . ASP A 1 128 ? 3.195 -13.182 -6.216 1.00 85.94 128 ASP A O 1
ATOM 1013 N N . GLN A 1 129 ? 3.630 -15.193 -5.326 1.00 79.94 129 GLN A N 1
ATOM 1014 C CA . GLN A 1 129 ? 3.556 -15.953 -6.584 1.00 79.94 129 GLN A CA 1
ATOM 1015 C C . GLN A 1 129 ? 2.191 -15.910 -7.286 1.00 79.94 129 GLN A C 1
ATOM 1017 O O . GLN A 1 129 ? 2.091 -16.342 -8.430 1.00 79.94 129 GLN A O 1
ATOM 1022 N N . ARG A 1 130 ? 1.144 -15.394 -6.629 1.00 82.81 130 ARG A N 1
ATOM 1023 C CA . ARG A 1 130 ? -0.195 -15.276 -7.226 1.00 82.81 130 ARG A CA 1
ATOM 1024 C C . ARG A 1 130 ? -0.319 -14.085 -8.173 1.00 82.81 130 ARG A C 1
ATOM 1026 O O . ARG A 1 130 ? -1.294 -13.992 -8.908 1.00 82.81 130 ARG A O 1
ATOM 1033 N N . LEU A 1 131 ? 0.643 -13.161 -8.158 1.00 81.19 131 LEU A N 1
ATOM 1034 C CA . LEU A 1 131 ? 0.724 -12.107 -9.163 1.00 81.19 131 LEU A CA 1
ATOM 1035 C C . LEU A 1 131 ? 1.457 -12.621 -10.409 1.00 81.19 131 LEU A C 1
ATOM 1037 O O . LEU A 1 131 ? 2.474 -13.303 -10.283 1.00 81.19 131 LEU A O 1
ATOM 1041 N N . PRO A 1 132 ? 0.998 -12.267 -11.621 1.00 69.25 132 PRO A N 1
ATOM 1042 C CA . PRO A 1 132 ? 1.651 -12.706 -12.841 1.00 69.25 132 PRO A CA 1
ATOM 1043 C C . PRO A 1 132 ? 3.049 -12.089 -12.977 1.00 69.25 132 PRO A C 1
ATOM 1045 O O . PRO A 1 132 ? 3.242 -10.881 -12.813 1.00 69.25 132 PRO A O 1
ATOM 1048 N N . GLY A 1 133 ? 4.019 -12.924 -13.351 1.00 66.69 133 GLY A N 1
ATOM 1049 C CA . GLY A 1 133 ? 5.406 -12.527 -13.593 1.00 66.69 133 GLY A CA 1
ATOM 1050 C C . GLY A 1 133 ? 6.364 -12.881 -12.452 1.00 66.69 133 GLY A C 1
ATOM 1051 O O . GLY A 1 133 ? 6.042 -13.625 -11.532 1.00 66.69 133 GLY A O 1
ATOM 1052 N N . LYS A 1 134 ? 7.602 -12.383 -12.543 1.00 64.56 134 LYS A N 1
ATOM 1053 C CA . LYS A 1 134 ? 8.616 -12.569 -11.496 1.00 64.56 134 LYS A CA 1
ATOM 1054 C C . LYS A 1 134 ? 8.273 -11.678 -10.301 1.00 64.56 134 LYS A C 1
ATOM 1056 O O . LYS A 1 134 ? 7.889 -10.525 -10.492 1.00 64.56 134 LYS A O 1
ATOM 1061 N N . LYS A 1 135 ? 8.503 -12.186 -9.084 1.00 69.62 135 LYS A N 1
ATOM 1062 C CA . LYS A 1 135 ? 8.495 -11.376 -7.859 1.00 69.62 135 LYS A CA 1
ATOM 1063 C C . LYS A 1 135 ? 9.327 -10.113 -8.071 1.00 69.62 135 LYS A C 1
ATOM 1065 O O . LYS A 1 135 ? 10.524 -10.206 -8.358 1.00 69.62 135 LYS A O 1
ATOM 1070 N N . ARG A 1 136 ? 8.675 -8.960 -7.941 1.00 71.56 136 ARG A N 1
ATOM 1071 C CA . ARG A 1 136 ? 9.322 -7.662 -8.114 1.00 71.56 136 ARG A CA 1
ATOM 1072 C C . ARG A 1 136 ? 10.059 -7.272 -6.851 1.00 71.56 136 ARG A C 1
ATOM 1074 O O . ARG A 1 136 ? 9.580 -7.528 -5.748 1.00 71.56 136 ARG A O 1
ATOM 1081 N N . ARG A 1 137 ? 11.221 -6.659 -7.032 1.00 79.31 137 ARG A N 1
ATOM 1082 C CA . ARG A 1 137 ? 11.933 -5.982 -5.948 1.00 79.31 137 ARG A CA 1
ATOM 1083 C C . ARG A 1 137 ? 11.219 -4.667 -5.604 1.00 79.31 137 ARG A C 1
ATOM 1085 O O . ARG A 1 137 ? 10.415 -4.155 -6.398 1.00 79.31 137 ARG A O 1
ATOM 1092 N N . PHE A 1 138 ? 11.487 -4.115 -4.423 1.00 81.56 138 PHE A N 1
ATOM 1093 C CA . PHE A 1 138 ? 10.902 -2.834 -4.038 1.00 81.56 138 PHE A CA 1
ATOM 1094 C C . PHE A 1 138 ? 11.408 -1.698 -4.931 1.00 81.56 138 PHE A C 1
ATOM 1096 O O . PHE A 1 138 ? 10.624 -0.847 -5.344 1.00 81.56 138 PHE A O 1
ATOM 1103 N N . ASP A 1 139 ? 12.687 -1.722 -5.303 1.00 74.06 139 ASP A N 1
ATOM 1104 C CA . ASP A 1 139 ? 13.298 -0.729 -6.191 1.00 74.06 139 ASP A CA 1
ATOM 1105 C C . ASP A 1 139 ? 12.618 -0.657 -7.580 1.00 74.06 139 ASP A C 1
ATOM 1107 O O . ASP A 1 139 ? 12.284 0.430 -8.057 1.00 74.06 139 ASP A O 1
ATOM 1111 N N . GLU A 1 140 ? 12.295 -1.807 -8.174 1.00 74.50 140 GLU A N 1
ATOM 1112 C CA . GLU A 1 140 ? 11.513 -1.933 -9.412 1.00 74.50 140 GLU A CA 1
ATOM 1113 C C . GLU A 1 140 ? 10.067 -1.434 -9.244 1.00 74.50 140 GLU A C 1
ATOM 1115 O O . GLU A 1 140 ? 9.486 -0.867 -10.170 1.00 74.50 140 GLU A O 1
ATOM 1120 N N . THR A 1 141 ? 9.457 -1.676 -8.079 1.00 78.75 141 THR A N 1
ATOM 1121 C CA . THR A 1 141 ? 8.092 -1.216 -7.769 1.00 78.75 141 THR A CA 1
ATOM 1122 C C . THR A 1 141 ? 8.053 0.303 -7.628 1.00 78.75 141 THR A C 1
ATOM 1124 O O . THR A 1 141 ? 7.158 0.959 -8.163 1.00 78.75 141 THR A O 1
ATOM 1127 N N . LEU A 1 142 ? 9.045 0.868 -6.943 1.00 77.62 142 LEU A N 1
ATOM 1128 C CA . LEU A 1 142 ? 9.188 2.302 -6.745 1.00 77.62 142 LEU A CA 1
ATOM 1129 C C . LEU A 1 142 ? 9.441 3.028 -8.072 1.00 77.62 142 LEU A C 1
ATOM 1131 O O . LEU A 1 142 ? 8.851 4.082 -8.309 1.00 77.62 142 LEU A O 1
ATOM 1135 N N . TYR A 1 143 ? 10.262 2.446 -8.953 1.00 74.19 143 TYR A N 1
ATOM 1136 C CA . TYR A 1 143 ? 10.506 2.984 -10.291 1.00 74.19 143 TYR A CA 1
ATOM 1137 C C . TYR A 1 143 ? 9.211 3.132 -11.098 1.00 74.19 143 TYR A C 1
ATOM 1139 O O . TYR A 1 143 ? 8.974 4.202 -11.656 1.00 74.19 143 TYR A O 1
ATOM 1147 N N . ASP A 1 144 ? 8.354 2.105 -11.124 1.00 73.12 144 ASP A N 1
ATOM 1148 C CA . ASP A 1 144 ? 7.064 2.161 -11.829 1.00 73.12 144 ASP A CA 1
ATOM 1149 C C . ASP A 1 144 ? 6.177 3.295 -11.295 1.00 73.12 144 ASP A C 1
ATOM 1151 O O . ASP A 1 144 ? 5.684 4.111 -12.069 1.00 73.12 144 ASP A O 1
ATOM 1155 N N . ILE A 1 145 ? 6.038 3.396 -9.968 1.00 73.69 145 ILE A N 1
ATOM 1156 C CA . ILE A 1 145 ? 5.206 4.422 -9.314 1.00 73.69 145 ILE A CA 1
ATOM 1157 C C . ILE A 1 145 ? 5.684 5.834 -9.669 1.00 73.69 145 ILE A C 1
ATOM 1159 O O . ILE A 1 145 ? 4.881 6.734 -9.928 1.00 73.69 145 ILE A O 1
ATOM 1163 N N . VAL A 1 146 ? 7.000 6.050 -9.678 1.00 70.88 146 VAL A N 1
ATOM 1164 C CA . VAL A 1 146 ? 7.584 7.356 -10.008 1.00 70.88 146 VAL A CA 1
ATOM 1165 C C . VAL A 1 146 ? 7.472 7.652 -11.499 1.00 70.88 146 VAL A C 1
ATOM 1167 O O . VAL A 1 146 ? 7.123 8.769 -11.879 1.00 70.88 146 VAL A O 1
ATOM 1170 N N . LYS A 1 147 ? 7.738 6.661 -12.353 1.00 68.25 147 LYS A N 1
ATOM 1171 C CA . LYS A 1 147 ? 7.644 6.790 -13.810 1.00 68.25 147 LYS A CA 1
ATOM 1172 C C . LYS A 1 147 ? 6.225 7.130 -14.259 1.00 68.25 147 LYS A C 1
ATOM 1174 O O . LYS A 1 147 ? 6.057 7.995 -15.118 1.00 68.25 147 LYS A O 1
ATOM 1179 N N . ASP A 1 148 ? 5.226 6.507 -13.648 1.00 63.84 148 ASP A N 1
ATOM 1180 C CA . ASP A 1 148 ? 3.817 6.749 -13.956 1.00 63.84 148 ASP A CA 1
ATOM 1181 C C . ASP A 1 148 ? 3.303 8.063 -13.337 1.00 63.84 148 ASP A C 1
ATOM 1183 O O . ASP A 1 148 ? 2.119 8.377 -13.421 1.00 63.84 148 ASP A O 1
ATOM 1187 N N . SER A 1 149 ? 4.196 8.869 -12.738 1.00 61.00 149 SER A N 1
ATOM 1188 C CA . SER A 1 149 ? 3.874 10.127 -12.046 1.00 61.00 149 SER A CA 1
ATOM 1189 C C . SER A 1 149 ? 2.837 9.954 -10.929 1.00 61.00 149 SER A C 1
ATOM 1191 O O . SER A 1 149 ? 2.162 10.906 -10.540 1.00 61.00 149 SER A O 1
ATOM 1193 N N . ALA A 1 150 ? 2.724 8.735 -10.396 1.00 56.28 150 ALA A N 1
ATOM 1194 C CA . ALA A 1 150 ? 1.807 8.393 -9.319 1.00 56.28 150 ALA A CA 1
ATOM 1195 C C . ALA A 1 150 ? 2.363 8.783 -7.943 1.00 56.28 150 ALA A C 1
ATOM 1197 O O . ALA A 1 150 ? 1.586 9.063 -7.027 1.00 56.28 150 ALA A O 1
ATOM 1198 N N . ALA A 1 151 ? 3.692 8.863 -7.802 1.00 56.38 151 ALA A N 1
ATOM 1199 C CA . ALA A 1 151 ? 4.330 9.594 -6.708 1.00 56.38 151 ALA A CA 1
ATOM 1200 C C . ALA A 1 151 ? 4.031 11.089 -6.898 1.00 56.38 151 ALA A C 1
ATOM 1202 O O . ALA A 1 151 ? 4.632 11.746 -7.748 1.00 56.38 151 ALA A O 1
ATOM 1203 N N . ASN A 1 152 ? 3.043 11.614 -6.173 1.00 52.53 152 ASN A N 1
ATOM 1204 C CA . ASN A 1 152 ? 2.483 12.930 -6.465 1.00 52.53 152 ASN A CA 1
ATOM 1205 C C . ASN A 1 152 ? 2.788 13.982 -5.391 1.00 52.53 152 ASN A C 1
ATOM 1207 O O . ASN A 1 152 ? 3.063 13.701 -4.227 1.00 52.53 152 ASN A O 1
ATOM 1211 N N . THR A 1 153 ? 2.659 15.236 -5.817 1.00 44.06 153 THR A N 1
ATOM 1212 C CA . THR A 1 153 ? 2.547 16.438 -4.984 1.00 44.06 153 THR A CA 1
ATOM 1213 C C . THR A 1 153 ? 1.090 16.764 -4.630 1.00 44.06 153 THR A C 1
ATOM 1215 O O . THR A 1 153 ? 0.814 17.878 -4.175 1.00 44.06 153 THR A O 1
ATOM 1218 N N . ASN A 1 154 ? 0.130 15.846 -4.828 1.00 42.66 154 ASN A N 1
ATOM 1219 C CA . ASN A 1 154 ? -1.276 16.125 -4.522 1.00 42.66 154 ASN A CA 1
ATOM 1220 C C . ASN A 1 154 ? -1.416 16.437 -3.029 1.00 42.66 154 ASN A C 1
ATOM 1222 O O . ASN A 1 154 ? -0.770 15.826 -2.175 1.00 42.66 154 ASN A O 1
ATOM 1226 N N . LEU A 1 155 ? -2.227 17.456 -2.727 1.00 51.06 155 LEU A N 1
ATOM 1227 C CA . LEU A 1 155 ? -2.322 18.062 -1.394 1.00 51.06 155 LEU A CA 1
ATOM 1228 C C . LEU A 1 155 ? -0.963 18.537 -0.825 1.00 51.06 155 LEU A C 1
ATOM 1230 O O . LEU A 1 155 ? -0.764 18.527 0.383 1.00 51.06 155 LEU A O 1
ATOM 1234 N N . GLY A 1 156 ? -0.016 18.956 -1.671 1.00 51.88 156 GLY A N 1
ATOM 1235 C CA . GLY A 1 156 ? 1.314 19.402 -1.233 1.00 51.88 156 GLY A CA 1
ATOM 1236 C C . GLY A 1 156 ? 2.250 18.260 -0.819 1.00 51.88 156 GLY A C 1
ATOM 1237 O O . GLY A 1 156 ? 3.158 18.486 -0.028 1.00 51.88 156 GLY A O 1
ATOM 1238 N N . GLY A 1 157 ? 2.012 17.041 -1.318 1.00 56.53 157 GLY A N 1
ATOM 1239 C CA . GLY A 1 157 ? 2.767 15.832 -0.959 1.00 56.53 157 GLY A CA 1
ATOM 1240 C C . GLY A 1 157 ? 2.173 15.050 0.215 1.00 56.53 157 GLY A C 1
ATOM 1241 O O . GLY A 1 157 ? 2.640 13.960 0.510 1.00 56.53 157 GLY A O 1
ATOM 1242 N N . VAL A 1 158 ? 1.098 15.555 0.833 1.00 60.25 158 VAL A N 1
ATOM 1243 C CA . VAL A 1 158 ? 0.411 14.948 1.991 1.00 60.25 158 VAL A CA 1
ATOM 1244 C C . VAL A 1 158 ? -0.044 13.506 1.754 1.00 60.25 158 VAL A C 1
ATOM 1246 O O . VAL A 1 158 ? -0.149 12.741 2.707 1.00 60.25 158 VAL A O 1
ATOM 1249 N N . LEU A 1 159 ? -0.360 13.140 0.510 1.00 65.25 159 LEU A N 1
ATOM 1250 C CA . LEU A 1 159 ? -0.786 11.780 0.184 1.00 65.25 159 LEU A CA 1
ATOM 1251 C C . LEU A 1 159 ? 0.393 10.823 -0.023 1.00 65.25 159 LEU A C 1
ATOM 1253 O O . LEU A 1 159 ? 0.217 9.625 0.147 1.00 65.25 159 LEU A O 1
ATOM 1257 N N . GLY A 1 160 ? 1.561 11.300 -0.456 1.00 66.50 160 GLY A N 1
ATOM 1258 C CA . GLY A 1 160 ? 2.687 10.456 -0.885 1.00 66.50 160 GLY A CA 1
ATOM 1259 C C . GLY A 1 160 ? 2.465 9.674 -2.196 1.00 66.50 160 GLY A C 1
ATOM 1260 O O . GLY A 1 160 ? 3.413 9.446 -2.943 1.00 66.50 160 GLY A O 1
ATOM 1261 N N . MET A 1 161 ? 1.224 9.300 -2.533 1.00 78.50 161 MET A N 1
ATOM 1262 C CA . MET A 1 161 ? 0.855 8.607 -3.775 1.00 78.50 161 MET A CA 1
ATOM 1263 C C . MET A 1 161 ? -0.590 8.913 -4.192 1.00 78.50 161 MET A C 1
ATOM 1265 O O . MET A 1 161 ? -1.470 9.097 -3.345 1.00 78.50 161 MET A O 1
ATOM 1269 N N . ASP A 1 162 ? -0.854 8.935 -5.500 1.00 75.50 162 ASP A N 1
ATOM 1270 C CA . ASP A 1 162 ? -2.205 9.068 -6.047 1.00 75.50 162 ASP A CA 1
ATOM 1271 C C . ASP A 1 162 ? -3.092 7.859 -5.686 1.00 75.50 162 ASP A C 1
ATOM 1273 O O . ASP A 1 162 ? -2.763 6.733 -6.067 1.00 75.50 162 ASP A O 1
ATOM 1277 N N . PRO A 1 163 ? -4.235 8.056 -4.997 1.00 77.19 163 PRO A N 1
ATOM 1278 C CA . PRO A 1 163 ? -5.160 6.970 -4.670 1.00 77.19 163 PRO A CA 1
ATOM 1279 C C . PRO A 1 163 ? -5.715 6.226 -5.891 1.00 77.19 163 PRO A C 1
ATOM 1281 O O . PRO A 1 163 ? -6.107 5.065 -5.775 1.00 77.19 163 PRO A O 1
ATOM 1284 N N . THR A 1 164 ? -5.776 6.880 -7.056 1.00 78.69 164 THR A N 1
ATOM 1285 C CA . THR A 1 164 ? -6.251 6.265 -8.309 1.00 78.69 164 THR A CA 1
ATOM 1286 C C . THR A 1 164 ? -5.266 5.239 -8.864 1.00 78.69 164 THR A C 1
ATOM 1288 O O . THR A 1 164 ? -5.678 4.315 -9.558 1.00 78.69 164 THR A O 1
ATOM 1291 N N . TYR A 1 165 ? -3.993 5.314 -8.468 1.00 81.94 165 TYR A N 1
ATOM 1292 C CA . TYR A 1 165 ? -2.970 4.381 -8.922 1.00 81.94 165 TYR A CA 1
ATOM 1293 C C . TYR A 1 165 ? -3.158 2.965 -8.365 1.00 81.94 165 TYR A C 1
ATOM 1295 O O . TYR A 1 165 ? -2.833 1.995 -9.043 1.00 81.94 165 TYR A O 1
ATOM 1303 N N . VAL A 1 166 ? -3.712 2.813 -7.153 1.00 85.25 166 VAL A N 1
ATOM 1304 C CA . VAL A 1 166 ? -3.942 1.495 -6.529 1.00 85.25 166 VAL A CA 1
ATOM 1305 C C . VAL A 1 166 ? -4.773 0.574 -7.438 1.00 85.25 166 VAL A C 1
ATOM 1307 O O . VAL A 1 166 ? -4.286 -0.505 -7.786 1.00 85.25 166 VAL A O 1
ATOM 1310 N N . PRO A 1 167 ? -6.004 0.942 -7.852 1.00 81.31 167 PRO A N 1
ATOM 1311 C CA . PRO A 1 167 ? -6.791 0.080 -8.723 1.00 81.31 167 PRO A CA 1
ATOM 1312 C C . PRO A 1 167 ? -6.147 -0.129 -10.096 1.00 81.31 167 PRO A C 1
ATOM 1314 O O . PRO A 1 167 ? -6.205 -1.250 -10.596 1.00 81.31 167 PRO A O 1
ATOM 1317 N N . ASP A 1 168 ? -5.516 0.887 -10.685 1.00 79.62 168 ASP A N 1
ATOM 1318 C CA . ASP A 1 168 ? -4.891 0.772 -12.008 1.00 79.62 168 ASP A CA 1
ATOM 1319 C C . ASP A 1 168 ? -3.706 -0.204 -11.989 1.00 79.62 168 ASP A C 1
ATOM 1321 O O . ASP A 1 168 ? -3.611 -1.093 -12.840 1.00 79.62 168 ASP A O 1
ATOM 1325 N N . TYR A 1 169 ? -2.859 -0.115 -10.960 1.00 84.81 169 TYR A N 1
ATOM 1326 C CA . TYR A 1 169 ? -1.700 -0.984 -10.770 1.00 84.81 169 TYR A CA 1
ATOM 1327 C C . TYR A 1 169 ? -2.080 -2.467 -10.685 1.00 84.81 169 TYR A C 1
ATOM 1329 O O . TYR A 1 169 ? -1.460 -3.308 -11.346 1.00 84.81 169 TYR A O 1
ATOM 1337 N N . TYR A 1 170 ? -3.092 -2.800 -9.878 1.00 87.25 170 TYR A N 1
ATOM 1338 C CA . TYR A 1 170 ? -3.503 -4.188 -9.652 1.00 87.25 170 TYR A CA 1
ATOM 1339 C C . TYR A 1 170 ? -4.371 -4.739 -10.785 1.00 87.25 170 TYR A C 1
ATOM 1341 O O . TYR A 1 170 ? -4.167 -5.878 -11.203 1.00 87.25 170 TYR A O 1
ATOM 1349 N N . ARG A 1 171 ? -5.274 -3.937 -11.364 1.00 84.12 171 ARG A N 1
ATOM 1350 C CA . ARG A 1 171 ? -6.082 -4.372 -12.519 1.00 84.12 171 ARG A CA 1
ATOM 1351 C C . ARG A 1 171 ? -5.223 -4.645 -13.749 1.00 84.12 171 ARG A C 1
ATOM 1353 O O . ARG A 1 171 ? -5.476 -5.616 -14.455 1.00 84.12 171 ARG A O 1
ATOM 1360 N N . ALA A 1 172 ? -4.163 -3.863 -13.972 1.00 81.00 172 ALA A N 1
ATOM 1361 C CA . ALA A 1 172 ? -3.189 -4.132 -15.034 1.00 81.00 172 ALA A CA 1
ATOM 1362 C C . ALA A 1 172 ? -2.458 -5.481 -14.863 1.00 81.00 172 ALA A C 1
ATOM 1364 O O . ALA A 1 172 ? -1.910 -6.010 -15.827 1.00 81.00 172 ALA A O 1
ATOM 1365 N N . ARG A 1 173 ? -2.466 -6.047 -13.649 1.00 82.38 173 ARG A N 1
ATOM 1366 C CA . ARG A 1 173 ? -1.897 -7.361 -13.300 1.00 82.38 173 ARG A CA 1
ATOM 1367 C C . ARG A 1 173 ? -2.964 -8.455 -13.188 1.00 82.38 173 ARG A C 1
ATOM 1369 O O . ARG A 1 173 ? -2.684 -9.529 -12.670 1.00 82.38 173 ARG A O 1
ATOM 1376 N N . GLY A 1 174 ? -4.178 -8.193 -13.671 1.00 83.44 174 GLY A N 1
ATOM 1377 C CA . GLY A 1 174 ? -5.277 -9.158 -13.690 1.00 83.44 174 GLY A CA 1
ATOM 1378 C C . GLY A 1 174 ? -5.988 -9.355 -12.351 1.00 83.44 174 GLY A C 1
ATOM 1379 O O . GLY A 1 174 ? -6.838 -10.235 -12.260 1.00 83.44 174 GLY A O 1
ATOM 1380 N N . CYS A 1 175 ? -5.664 -8.571 -11.320 1.00 89.00 175 CYS A N 1
ATOM 1381 C CA . CYS A 1 175 ? -6.354 -8.654 -10.038 1.00 89.00 175 CYS A CA 1
ATOM 1382 C C . CYS A 1 175 ? -7.772 -8.077 -10.127 1.00 89.00 175 CYS A C 1
ATOM 1384 O O . CYS A 1 175 ? -8.007 -7.063 -10.799 1.00 89.00 175 CYS A O 1
ATOM 1386 N N . GLU A 1 176 ? -8.694 -8.643 -9.349 1.00 94.69 176 GLU A N 1
ATOM 1387 C CA . GLU A 1 176 ? -9.957 -7.977 -9.037 1.00 94.69 176 GLU A CA 1
ATOM 1388 C C . GLU A 1 176 ? -9.709 -6.953 -7.918 1.00 94.69 176 GLU A C 1
ATOM 1390 O O . GLU A 1 176 ? -9.035 -7.232 -6.927 1.00 94.69 176 GLU A O 1
ATOM 1395 N N . VAL A 1 177 ? -10.219 -5.729 -8.094 1.00 92.81 177 VAL A N 1
ATOM 1396 C CA . VAL A 1 177 ? -10.037 -4.642 -7.120 1.00 92.81 177 VAL A CA 1
ATOM 1397 C C . VAL A 1 177 ? -11.364 -3.964 -6.840 1.00 92.81 177 VAL A C 1
ATOM 1399 O O . VAL A 1 177 ? -11.939 -3.320 -7.730 1.00 92.81 177 VAL A O 1
ATOM 1402 N N . GLN A 1 178 ? -11.791 -4.038 -5.581 1.00 95.50 178 GLN A N 1
ATOM 1403 C CA . GLN A 1 178 ? -13.010 -3.416 -5.082 1.00 95.50 178 GLN A CA 1
ATOM 1404 C C . GLN A 1 178 ? -12.666 -2.235 -4.171 1.00 95.50 178 GLN A C 1
ATOM 1406 O 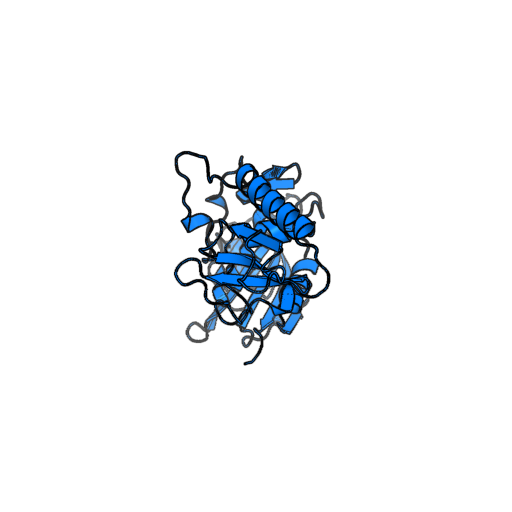O . GLN A 1 178 ? -11.901 -2.367 -3.217 1.00 95.50 178 GLN A O 1
ATOM 1411 N N . PHE A 1 179 ? -13.250 -1.071 -4.453 1.00 92.19 179 PHE A N 1
ATOM 1412 C CA . PHE A 1 179 ? -13.085 0.125 -3.630 1.00 92.19 179 PHE A CA 1
ATOM 1413 C C . PHE A 1 179 ? -14.228 0.270 -2.625 1.00 92.19 179 PHE A C 1
ATOM 1415 O O . PHE A 1 179 ? -15.404 0.167 -2.982 1.00 92.19 179 PHE A O 1
ATOM 1422 N N . TYR A 1 180 ? -13.873 0.594 -1.386 1.00 88.94 180 TYR A N 1
ATOM 1423 C CA . TYR A 1 180 ? -14.796 0.827 -0.288 1.00 88.94 180 TYR A CA 1
ATOM 1424 C C . TYR A 1 180 ? -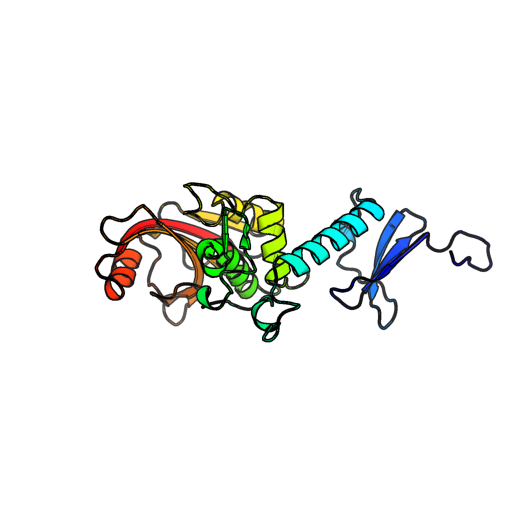14.570 2.227 0.286 1.00 88.94 180 TYR A C 1
ATOM 1426 O O . TYR A 1 180 ? -13.585 2.498 0.975 1.00 88.94 180 TYR A O 1
ATOM 1434 N N . SER A 1 181 ? -15.523 3.124 0.027 1.00 82.12 181 SER A N 1
ATOM 1435 C CA . SER A 1 181 ? -15.578 4.437 0.681 1.00 82.12 181 SER A CA 1
ATOM 1436 C C . SER A 1 181 ? -16.132 4.372 2.106 1.00 82.12 181 SER A C 1
ATOM 1438 O O . SER A 1 181 ? -15.942 5.309 2.876 1.00 82.12 181 SER A O 1
ATOM 1440 N N . ASP A 1 182 ? -16.854 3.295 2.423 1.00 85.25 182 ASP A N 1
ATOM 1441 C CA . ASP A 1 182 ? -17.349 2.955 3.754 1.00 85.25 182 ASP A CA 1
ATOM 1442 C C . ASP A 1 182 ? -16.543 1.764 4.279 1.00 85.25 182 ASP A C 1
ATOM 1444 O O . ASP A 1 182 ? -16.804 0.607 3.938 1.00 85.25 182 ASP A O 1
ATOM 1448 N N . ALA A 1 183 ? -15.529 2.067 5.087 1.00 82.19 183 ALA A N 1
ATOM 1449 C CA . ALA A 1 183 ? -14.569 1.084 5.565 1.00 82.19 183 ALA A CA 1
ATOM 1450 C C . ALA A 1 183 ? -15.176 0.041 6.533 1.00 82.19 183 ALA A C 1
ATOM 1452 O O . ALA A 1 183 ? -14.573 -1.009 6.751 1.00 82.19 183 ALA A O 1
ATOM 1453 N N . GLY A 1 184 ? -16.381 0.280 7.070 1.00 85.06 184 GLY A N 1
ATOM 1454 C CA . GLY A 1 184 ? -17.102 -0.695 7.900 1.00 85.06 184 GLY A CA 1
ATOM 1455 C C . GLY A 1 184 ? -17.767 -1.823 7.115 1.00 85.06 184 GLY A C 1
ATOM 1456 O O . GLY A 1 184 ? -18.126 -2.848 7.688 1.00 85.06 184 GLY A O 1
ATOM 1457 N N . LYS A 1 185 ? -17.900 -1.672 5.793 1.00 89.19 185 LYS A N 1
ATOM 1458 C CA . LYS A 1 185 ? -18.493 -2.687 4.906 1.00 89.19 185 LYS A CA 1
ATOM 1459 C C . LYS A 1 185 ? -17.461 -3.553 4.193 1.00 89.19 185 LYS A C 1
ATOM 1461 O O . LYS A 1 185 ? -17.830 -4.348 3.333 1.00 89.19 185 LYS A O 1
ATOM 1466 N N . VAL A 1 186 ? -16.183 -3.392 4.524 1.00 93.75 186 VAL A N 1
ATOM 1467 C CA . VAL A 1 186 ? -15.104 -4.152 3.896 1.00 93.75 186 VAL A CA 1
ATOM 1468 C C . VAL A 1 186 ? -15.206 -5.618 4.330 1.00 93.75 186 VAL A C 1
ATOM 1470 O O . VAL A 1 186 ? -15.106 -5.908 5.528 1.00 93.75 186 VAL A O 1
ATOM 1473 N N . PRO A 1 187 ? -15.408 -6.556 3.392 1.00 94.44 187 PRO A N 1
ATOM 1474 C CA . PRO A 1 187 ? -15.507 -7.962 3.722 1.00 94.44 187 PRO A CA 1
ATOM 1475 C C . PRO A 1 187 ? -14.118 -8.538 4.022 1.00 94.44 187 PRO A C 1
ATOM 1477 O O . PRO A 1 187 ? -13.091 -8.032 3.571 1.00 94.44 187 PRO A O 1
ATOM 1480 N N . LYS A 1 188 ? -14.097 -9.628 4.791 1.00 96.25 188 LYS A N 1
ATOM 1481 C CA . LYS A 1 188 ? -12.884 -10.290 5.309 1.00 96.25 188 LYS A CA 1
ATOM 1482 C C . LYS A 1 188 ? -12.259 -11.309 4.344 1.00 96.25 188 LYS A C 1
ATOM 1484 O O . LYS A 1 188 ? -11.358 -12.043 4.734 1.00 96.25 188 LYS A O 1
ATOM 1489 N N . ASN A 1 189 ? -12.802 -11.426 3.136 1.00 95.69 189 ASN A N 1
ATOM 1490 C CA . ASN A 1 189 ? -12.489 -12.491 2.187 1.00 95.69 189 ASN A CA 1
ATOM 1491 C C . ASN A 1 189 ? -11.584 -12.046 1.034 1.00 95.69 189 ASN A C 1
ATOM 1493 O O . ASN A 1 189 ? -11.431 -12.830 0.103 1.00 95.69 189 ASN A O 1
ATOM 1497 N N . HIS A 1 190 ? -11.021 -10.835 1.084 1.00 97.12 190 HIS A N 1
ATOM 1498 C CA . HIS A 1 190 ? -10.040 -10.434 0.086 1.00 97.12 190 HIS A CA 1
ATOM 1499 C C . HIS A 1 190 ? -8.656 -10.994 0.407 1.00 97.12 190 HIS A C 1
ATOM 1501 O O . HIS A 1 190 ? -8.306 -11.182 1.578 1.00 97.12 190 HIS A O 1
ATOM 1507 N N . ASP A 1 191 ? -7.847 -11.213 -0.626 1.00 96.88 191 ASP A N 1
ATOM 1508 C CA . ASP A 1 191 ? -6.492 -11.744 -0.464 1.00 96.88 191 ASP A CA 1
ATOM 1509 C C . ASP A 1 191 ? -5.545 -10.781 0.260 1.00 96.88 191 ASP A C 1
ATOM 1511 O O . ASP A 1 191 ? -4.686 -11.204 1.046 1.00 96.88 191 ASP A O 1
ATOM 1515 N N . ALA A 1 192 ? -5.697 -9.488 -0.021 1.00 97.69 192 ALA A N 1
ATOM 1516 C CA . ALA A 1 192 ? -4.972 -8.398 0.609 1.00 97.69 192 ALA A CA 1
ATOM 1517 C C . ALA A 1 192 ? -5.771 -7.090 0.519 1.00 97.69 192 ALA A C 1
ATOM 1519 O O . ALA A 1 192 ? -6.763 -6.979 -0.203 1.00 97.69 192 ALA A O 1
ATOM 1520 N N . TYR A 1 193 ? -5.319 -6.081 1.259 1.00 98.19 193 TYR A N 1
ATOM 1521 C CA . TYR A 1 193 ? -5.964 -4.776 1.313 1.00 98.19 193 TYR A CA 1
ATOM 1522 C C . TYR A 1 193 ? -4.927 -3.657 1.255 1.00 98.19 193 TYR A C 1
ATOM 1524 O O . TYR A 1 193 ? -3.864 -3.762 1.869 1.00 98.19 193 TYR A O 1
ATOM 1532 N N . VAL A 1 194 ? -5.277 -2.556 0.594 1.00 96.94 194 VAL A N 1
ATOM 1533 C CA . VAL A 1 194 ? -4.621 -1.257 0.792 1.00 96.94 194 VAL A CA 1
ATOM 1534 C C . VAL A 1 194 ? -5.582 -0.357 1.554 1.00 96.94 194 VAL A C 1
ATOM 1536 O O . VAL A 1 194 ? -6.731 -0.174 1.156 1.00 96.94 194 VAL A O 1
ATOM 1539 N N . LEU A 1 195 ? -5.104 0.202 2.654 1.00 95.06 195 LEU A N 1
ATOM 1540 C CA . LEU A 1 195 ? -5.790 1.163 3.501 1.00 95.06 195 LEU A CA 1
ATOM 1541 C C . LEU A 1 195 ? -5.179 2.543 3.253 1.00 95.06 195 LEU A C 1
ATOM 1543 O O . LEU A 1 195 ? -3.962 2.684 3.300 1.00 95.06 195 LEU A O 1
ATOM 1547 N N . LEU A 1 196 ? -6.013 3.557 3.041 1.00 89.94 196 LEU A N 1
ATOM 1548 C CA . LEU A 1 196 ? -5.623 4.965 3.100 1.00 89.94 196 LEU A CA 1
ATOM 1549 C C . LEU A 1 196 ? -6.456 5.638 4.178 1.00 89.94 196 LEU A C 1
ATOM 1551 O O . LEU A 1 196 ? -7.684 5.685 4.071 1.00 89.94 196 LEU A O 1
ATOM 1555 N N . PHE A 1 197 ? -5.812 6.189 5.199 1.00 89.25 197 PHE A N 1
ATOM 1556 C CA . PHE A 1 197 ? -6.516 6.968 6.208 1.00 89.25 197 PHE A CA 1
ATOM 1557 C C . PHE A 1 197 ? -5.970 8.383 6.310 1.00 89.25 197 PHE A C 1
ATOM 1559 O O . PHE A 1 197 ? -4.775 8.634 6.189 1.00 89.25 197 PHE A O 1
ATOM 1566 N N . PHE A 1 198 ? -6.887 9.315 6.534 1.00 86.56 198 PHE A N 1
ATOM 1567 C CA . PHE A 1 198 ? -6.609 10.727 6.719 1.00 86.56 198 PHE A CA 1
ATOM 1568 C C . PHE A 1 198 ? -6.681 11.050 8.197 1.00 86.56 198 PHE A C 1
ATOM 1570 O O . PHE A 1 198 ? -7.658 10.682 8.854 1.00 86.56 198 PHE A O 1
ATOM 1577 N N . TYR A 1 199 ? -5.701 11.776 8.714 1.00 86.56 199 TYR A N 1
ATOM 1578 C CA . TYR A 1 199 ? -5.638 12.104 10.130 1.00 86.56 199 TYR A CA 1
ATOM 1579 C C . TYR A 1 199 ? -5.109 13.518 10.372 1.00 86.56 199 TYR A C 1
ATOM 1581 O O . TYR A 1 199 ? -4.590 14.187 9.479 1.00 86.56 199 TYR A O 1
ATOM 1589 N N . ARG A 1 200 ? -5.295 14.003 11.597 1.00 87.06 200 ARG A N 1
ATOM 1590 C CA . ARG A 1 200 ? -4.710 15.248 12.102 1.00 87.06 200 ARG A CA 1
ATOM 1591 C C . ARG A 1 200 ? -4.023 14.965 13.424 1.00 87.06 200 ARG A C 1
ATOM 1593 O O . ARG A 1 200 ? -4.619 14.309 14.272 1.00 87.06 200 ARG A O 1
ATOM 1600 N N . ASN A 1 201 ? -2.834 15.524 13.619 1.00 82.44 201 ASN A N 1
ATOM 1601 C CA . ASN A 1 201 ? -2.131 15.491 14.900 1.00 82.44 201 ASN A CA 1
ATOM 1602 C C . ASN A 1 201 ? -2.265 16.861 15.578 1.00 82.44 201 ASN A C 1
ATOM 1604 O O . ASN A 1 201 ? -1.554 17.811 15.241 1.00 82.44 201 ASN A O 1
ATOM 1608 N N . GLY A 1 202 ? -3.224 17.006 16.492 1.00 75.00 202 GLY A N 1
ATOM 1609 C CA . GLY A 1 202 ? -3.535 18.285 17.137 1.00 75.00 202 GLY A CA 1
ATOM 1610 C C . GLY A 1 202 ? -4.084 19.335 16.157 1.00 75.00 202 GLY A C 1
ATOM 1611 O O . GLY A 1 202 ? -4.989 19.056 15.373 1.00 75.00 202 GLY A O 1
ATOM 1612 N N . LYS A 1 203 ? -3.545 20.565 16.194 1.00 61.16 203 LYS A N 1
ATOM 1613 C CA . LYS A 1 203 ? -3.938 21.681 15.298 1.00 61.16 203 LYS A CA 1
ATOM 1614 C C . LYS A 1 203 ? -3.218 21.674 13.936 1.00 61.16 203 LYS A C 1
ATOM 1616 O O . LYS A 1 203 ? -3.252 22.680 13.231 1.00 61.16 203 LYS A O 1
ATOM 1621 N N . SER A 1 204 ? -2.526 20.589 13.592 1.00 64.56 204 SER A N 1
ATOM 1622 C CA . SER A 1 204 ? -1.754 20.484 12.350 1.00 64.56 204 SER A CA 1
ATOM 1623 C C . SER A 1 204 ? -2.630 20.347 11.098 1.00 64.56 204 SER A C 1
ATOM 1625 O O . SER A 1 204 ? -3.842 20.113 11.159 1.00 64.56 204 SER A O 1
ATOM 1627 N N . THR A 1 205 ? -1.984 20.523 9.946 1.00 70.38 205 THR A N 1
ATOM 1628 C CA . THR A 1 205 ? -2.521 20.268 8.608 1.00 70.38 205 THR A CA 1
ATOM 1629 C C . THR A 1 205 ? -3.010 18.823 8.483 1.00 70.38 205 THR A C 1
ATOM 1631 O O . THR A 1 205 ? -2.477 17.922 9.126 1.00 70.38 205 THR A O 1
ATOM 1634 N N . LEU A 1 206 ? -4.030 18.593 7.650 1.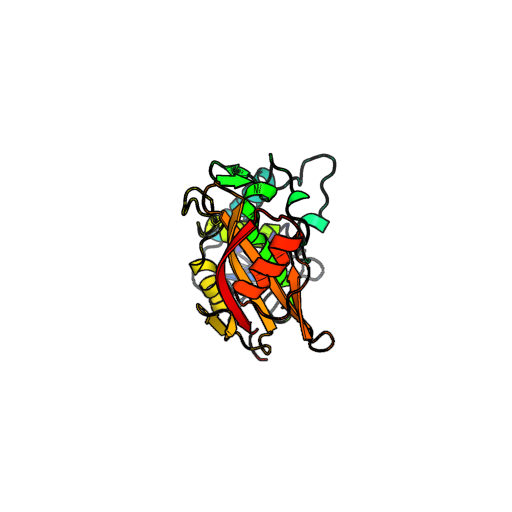00 79.00 206 LEU A N 1
ATOM 1635 C CA . LEU A 1 206 ? -4.492 17.242 7.325 1.00 79.00 206 LEU A CA 1
ATOM 1636 C C . LEU A 1 206 ? -3.324 16.420 6.758 1.00 79.00 206 LEU A C 1
ATOM 1638 O O . LEU A 1 206 ? -2.649 16.886 5.844 1.00 79.00 206 LEU A O 1
ATOM 1642 N N . GLN A 1 207 ? -3.121 15.223 7.296 1.00 80.56 207 GLN A N 1
ATOM 1643 C CA . GLN A 1 207 ? -2.139 14.240 6.847 1.00 80.56 207 GLN A CA 1
ATOM 1644 C C . GLN A 1 207 ? -2.851 12.992 6.317 1.00 80.56 207 GLN A C 1
ATOM 1646 O O . GLN A 1 207 ? -4.050 12.803 6.559 1.00 80.56 207 GLN A O 1
ATOM 1651 N N . ALA A 1 208 ? -2.127 12.147 5.588 1.00 82.75 208 ALA A N 1
ATOM 1652 C CA . ALA A 1 208 ? -2.632 10.868 5.122 1.00 82.75 208 ALA A CA 1
ATOM 1653 C C . ALA A 1 208 ? -1.551 9.791 5.211 1.00 82.75 208 ALA A C 1
ATOM 1655 O O . ALA A 1 208 ? -0.364 10.092 5.124 1.00 82.75 208 ALA A O 1
ATOM 1656 N N . HIS A 1 209 ? -1.973 8.542 5.390 1.00 88.19 209 HIS A N 1
ATOM 1657 C CA . HIS A 1 209 ? -1.064 7.405 5.470 1.00 88.19 209 HIS A CA 1
ATOM 1658 C C . HIS A 1 209 ? -1.634 6.186 4.754 1.00 88.19 209 HIS A C 1
ATOM 1660 O O . HIS A 1 209 ? -2.820 5.866 4.903 1.00 88.19 209 HIS A O 1
ATOM 1666 N N . TYR A 1 210 ? -0.777 5.520 3.981 1.00 91.31 210 TYR A N 1
ATOM 1667 C CA . TYR A 1 210 ? -1.085 4.265 3.307 1.00 91.31 210 TYR A CA 1
ATOM 1668 C C . TYR A 1 210 ? -0.506 3.082 4.076 1.00 91.31 210 TYR A C 1
ATOM 1670 O O . TYR A 1 210 ? 0.646 3.105 4.509 1.00 91.31 210 TYR A O 1
ATOM 1678 N N . VAL A 1 211 ? -1.299 2.022 4.189 1.00 94.19 211 VAL A N 1
ATOM 1679 C CA . VAL A 1 211 ? -0.958 0.807 4.930 1.00 94.19 211 VAL A CA 1
ATOM 1680 C C . VAL A 1 211 ? -1.425 -0.400 4.126 1.00 94.19 211 VAL A C 1
ATOM 1682 O O . VAL A 1 211 ? -2.517 -0.392 3.558 1.00 94.19 211 VAL A O 1
ATOM 1685 N N . ALA A 1 212 ? -0.613 -1.450 4.077 1.00 97.19 212 ALA A N 1
ATOM 1686 C CA . ALA A 1 212 ? -1.058 -2.739 3.556 1.00 97.19 212 ALA A CA 1
ATOM 1687 C C . ALA A 1 212 ? -1.683 -3.556 4.684 1.00 97.19 212 ALA A C 1
ATOM 1689 O O . ALA A 1 212 ? -1.241 -3.474 5.828 1.00 97.19 212 ALA A O 1
ATOM 1690 N N . ALA A 1 213 ? -2.679 -4.379 4.382 1.00 97.69 213 ALA A N 1
ATOM 1691 C CA . ALA A 1 213 ? -3.280 -5.236 5.389 1.00 97.69 213 ALA A CA 1
ATOM 1692 C C . ALA A 1 213 ? -3.651 -6.618 4.856 1.00 97.69 213 ALA A C 1
ATOM 1694 O O . ALA A 1 213 ? -3.883 -6.812 3.662 1.00 97.69 213 ALA A O 1
ATOM 1695 N N . LYS A 1 214 ? -3.732 -7.581 5.777 1.00 97.25 214 LYS A N 1
ATOM 1696 C CA . LYS A 1 214 ? -4.232 -8.937 5.525 1.00 97.25 214 LYS A CA 1
ATOM 1697 C C . LYS A 1 214 ? -5.097 -9.394 6.688 1.00 97.25 214 LYS A C 1
ATOM 1699 O O . LYS A 1 214 ? -4.722 -9.212 7.846 1.00 97.25 214 LYS A O 1
ATOM 1704 N N . PHE A 1 215 ? -6.243 -9.995 6.386 1.00 97.44 215 PHE A N 1
ATOM 1705 C CA . PHE A 1 215 ? -7.093 -10.575 7.417 1.00 97.44 215 PHE A CA 1
ATOM 1706 C C . PHE A 1 215 ? -6.498 -11.894 7.930 1.00 97.44 215 PHE A C 1
ATOM 1708 O O . PHE A 1 215 ? -6.173 -12.790 7.153 1.00 97.44 215 PHE A O 1
ATOM 1715 N N . ASP A 1 216 ? -6.355 -12.006 9.247 1.00 96.31 216 ASP A N 1
ATOM 1716 C CA . ASP A 1 216 ? -5.970 -13.225 9.949 1.00 96.31 216 ASP A CA 1
ATOM 1717 C C . ASP A 1 216 ? -7.242 -13.914 10.474 1.00 96.31 216 ASP A C 1
ATOM 1719 O O . ASP A 1 216 ? -7.858 -13.426 11.433 1.00 96.31 216 ASP A O 1
ATOM 1723 N N . PRO A 1 217 ? -7.661 -15.047 9.879 1.00 94.38 217 PRO A N 1
ATOM 1724 C CA . PRO A 1 217 ? -8.883 -15.732 10.282 1.00 94.38 217 PRO A CA 1
ATOM 1725 C C . PRO A 1 217 ? -8.774 -16.397 11.659 1.00 94.38 217 PRO A C 1
ATOM 1727 O O . PRO A 1 217 ? -9.804 -16.634 12.289 1.00 94.38 217 PRO A O 1
ATOM 1730 N N . ILE A 1 218 ? -7.562 -16.672 12.153 1.00 95.12 218 ILE A N 1
ATOM 1731 C CA . ILE A 1 218 ? -7.348 -17.266 13.478 1.00 95.12 218 ILE A CA 1
ATOM 1732 C C . ILE A 1 218 ? -7.528 -16.188 14.544 1.00 95.12 218 ILE A C 1
ATOM 1734 O O . ILE A 1 218 ? -8.265 -16.377 15.510 1.00 95.12 218 ILE A O 1
ATOM 1738 N N . LYS A 1 219 ? -6.887 -15.030 14.354 1.00 94.50 219 LYS A N 1
ATOM 1739 C CA . LYS A 1 219 ? -6.974 -13.904 15.300 1.00 94.50 219 LYS A CA 1
ATOM 1740 C C . LYS A 1 219 ? -8.241 -13.069 15.137 1.00 94.50 219 LYS A C 1
ATOM 1742 O O . LYS A 1 219 ? -8.531 -12.252 16.006 1.00 94.50 219 LYS A O 1
ATOM 1747 N N . GLN A 1 220 ? -8.974 -13.253 14.037 1.00 94.81 220 GLN A N 1
ATOM 1748 C CA . GLN A 1 220 ? -10.145 -12.457 13.657 1.00 94.81 220 GLN A CA 1
ATOM 1749 C C . GLN A 1 220 ? -9.844 -10.952 13.574 1.00 94.81 220 GLN A C 1
ATOM 1751 O O . GLN A 1 220 ? -10.667 -10.115 13.950 1.00 94.81 220 GLN A O 1
ATOM 1756 N N . LYS A 1 221 ? -8.656 -10.606 13.071 1.00 95.56 221 LYS A N 1
ATOM 1757 C CA . LYS A 1 221 ? -8.175 -9.226 12.949 1.00 95.56 221 LYS A CA 1
ATOM 1758 C C . LYS A 1 221 ? -7.451 -9.009 11.630 1.00 95.56 221 LYS A C 1
ATOM 1760 O O . LYS A 1 221 ? -6.897 -9.942 11.061 1.00 95.56 221 LYS A O 1
ATOM 1765 N N . TYR A 1 222 ? -7.418 -7.766 11.177 1.00 96.38 222 TYR A N 1
ATOM 1766 C CA . TYR A 1 222 ? -6.545 -7.332 10.098 1.00 96.38 222 TYR A CA 1
ATOM 1767 C C . TYR A 1 222 ? -5.172 -7.016 10.674 1.00 96.38 222 TYR A C 1
ATOM 1769 O O . TYR A 1 222 ? -5.071 -6.152 11.542 1.00 96.38 222 TYR A O 1
ATOM 1777 N N . ASN A 1 223 ? -4.136 -7.704 10.200 1.00 96.31 223 ASN A N 1
ATOM 1778 C CA . ASN A 1 223 ? -2.752 -7.315 10.449 1.00 96.31 223 ASN A CA 1
ATOM 1779 C C . ASN A 1 223 ? -2.416 -6.151 9.518 1.00 96.31 223 ASN A C 1
ATOM 1781 O O . ASN A 1 223 ? -2.702 -6.231 8.321 1.00 96.31 223 ASN A O 1
ATOM 1785 N N . LEU A 1 224 ? -1.849 -5.088 10.076 1.00 95.62 224 LEU A N 1
ATOM 1786 C CA . LEU A 1 224 ? -1.442 -3.880 9.372 1.00 95.62 224 LEU A CA 1
ATOM 1787 C C . LEU A 1 224 ? 0.078 -3.897 9.179 1.00 95.62 224 LEU A C 1
ATOM 1789 O O . LEU A 1 224 ? 0.819 -4.258 10.089 1.00 95.62 224 LEU A O 1
ATOM 1793 N N . TYR A 1 225 ? 0.530 -3.501 7.995 1.00 93.62 225 TYR A N 1
ATOM 1794 C CA . TYR A 1 225 ? 1.938 -3.469 7.607 1.00 93.62 225 TYR A CA 1
ATOM 1795 C C . TYR A 1 225 ? 2.312 -2.067 7.145 1.00 93.62 225 TYR A C 1
ATOM 1797 O O . TYR A 1 225 ? 1.571 -1.453 6.373 1.00 93.62 225 TYR A O 1
ATOM 1805 N N . ASN A 1 226 ? 3.485 -1.597 7.571 1.00 86.25 226 ASN A N 1
ATOM 1806 C CA . ASN A 1 226 ? 3.900 -0.193 7.475 1.00 86.25 226 ASN A CA 1
ATOM 1807 C C . ASN A 1 226 ? 3.012 0.765 8.291 1.00 86.25 226 ASN A C 1
ATOM 1809 O O . ASN A 1 226 ? 2.669 1.852 7.836 1.00 86.25 226 ASN A O 1
ATOM 1813 N N . ASN A 1 227 ? 2.608 0.362 9.498 1.00 82.31 227 ASN A N 1
ATOM 1814 C CA . ASN A 1 227 ? 1.996 1.268 10.467 1.00 82.31 227 ASN A CA 1
ATOM 1815 C C . ASN A 1 227 ? 2.686 1.115 11.824 1.00 82.31 227 ASN A C 1
ATOM 1817 O O . ASN A 1 227 ? 2.457 0.139 12.529 1.00 82.31 227 ASN A O 1
ATOM 1821 N N . SER A 1 228 ? 3.519 2.085 12.194 1.00 72.69 228 SER A N 1
ATOM 1822 C CA . SER A 1 228 ? 4.323 2.038 13.422 1.00 72.69 228 SER A CA 1
ATOM 1823 C C . SER A 1 228 ? 3.493 2.152 14.707 1.00 72.69 228 SER A C 1
ATOM 1825 O O . SER A 1 228 ? 3.963 1.786 15.787 1.00 72.69 228 SER A O 1
ATOM 1827 N N . SER A 1 229 ? 2.254 2.642 14.612 1.00 77.50 229 SER A N 1
ATOM 1828 C CA . SER A 1 229 ? 1.383 2.865 15.769 1.00 77.50 229 SER A CA 1
ATOM 1829 C C . SER A 1 229 ? 0.458 1.681 16.055 1.00 77.50 229 SER A C 1
ATOM 1831 O O . SER A 1 229 ? 0.215 1.352 17.220 1.00 77.50 229 SER A O 1
ATOM 1833 N N . VAL A 1 230 ? -0.062 1.024 15.018 1.00 83.31 230 VAL A N 1
ATOM 1834 C CA . VAL A 1 230 ? -1.100 -0.004 15.157 1.00 83.31 230 VAL A CA 1
ATOM 1835 C C . VAL A 1 230 ? -0.778 -1.205 14.276 1.00 83.31 230 VAL A C 1
ATOM 1837 O O . VAL A 1 230 ? -0.900 -1.133 13.058 1.00 83.31 230 VAL A O 1
ATOM 1840 N N . ASP A 1 231 ? -0.459 -2.336 14.909 1.00 88.88 231 ASP A N 1
ATOM 1841 C CA . ASP A 1 231 ? -0.114 -3.583 14.208 1.00 88.88 231 ASP A CA 1
ATOM 1842 C C . ASP A 1 231 ? -1.343 -4.365 13.724 1.00 88.88 231 ASP A C 1
ATOM 1844 O O . ASP A 1 231 ? -1.251 -5.222 12.847 1.00 88.88 231 ASP A O 1
ATOM 1848 N N . ASN A 1 232 ? -2.504 -4.163 14.357 1.00 92.19 232 ASN A N 1
ATOM 1849 C CA . ASN A 1 232 ? -3.731 -4.866 14.000 1.00 92.19 232 ASN A CA 1
ATOM 1850 C C . ASN A 1 232 ? -5.000 -4.129 14.430 1.00 92.19 232 ASN A C 1
ATOM 1852 O O . ASN A 1 232 ? -5.032 -3.479 15.472 1.00 92.19 232 ASN A O 1
ATOM 1856 N N . VAL A 1 233 ? -6.073 -4.317 13.659 1.00 93.75 233 VAL A N 1
ATOM 1857 C CA . VAL A 1 233 ? -7.414 -3.771 13.932 1.00 93.75 233 VAL A CA 1
ATOM 1858 C C . VAL A 1 233 ? -8.495 -4.830 13.715 1.00 93.75 233 VAL A C 1
ATOM 1860 O O . VAL A 1 233 ? -8.328 -5.759 12.927 1.00 93.75 233 VAL A O 1
ATOM 1863 N N . SER A 1 234 ? -9.622 -4.717 14.417 1.00 93.19 234 SER A N 1
ATOM 1864 C CA . SER A 1 234 ? -10.772 -5.622 14.241 1.00 93.19 234 SER A CA 1
ATOM 1865 C C . SER A 1 234 ? -11.595 -5.306 12.986 1.00 93.19 234 SER A C 1
ATOM 1867 O O . SER A 1 234 ? -12.184 -6.211 12.392 1.00 93.19 234 SER A O 1
ATOM 1869 N N . SER A 1 235 ? -11.621 -4.040 12.568 1.00 93.94 235 SER A N 1
ATOM 1870 C CA . SER A 1 235 ? -12.231 -3.560 11.326 1.00 93.94 235 SER A CA 1
ATOM 1871 C C . SER A 1 235 ? -11.509 -2.304 10.833 1.00 93.94 235 SER A C 1
ATOM 1873 O O . SER A 1 235 ? -10.753 -1.680 11.579 1.00 93.94 235 SER A O 1
ATOM 1875 N N . PHE A 1 236 ? -11.742 -1.922 9.576 1.00 94.12 236 PHE A N 1
ATOM 1876 C CA . PHE A 1 236 ? -11.205 -0.681 9.008 1.00 94.12 236 PHE A CA 1
ATOM 1877 C C . PHE A 1 236 ? -12.088 0.543 9.289 1.00 94.12 236 PHE A C 1
ATOM 1879 O O . PHE A 1 236 ? -11.819 1.623 8.764 1.00 94.12 236 PHE A O 1
ATOM 1886 N N . GLU A 1 237 ? -13.141 0.407 10.101 1.00 94.00 237 GLU A N 1
ATOM 1887 C CA . GLU A 1 237 ? -13.992 1.538 10.470 1.00 94.00 237 GLU A CA 1
ATOM 1888 C C . GLU A 1 237 ? -13.156 2.695 11.012 1.00 94.00 237 GLU A C 1
ATOM 1890 O O . GLU A 1 237 ? -12.286 2.514 11.865 1.00 94.00 237 GLU A O 1
ATOM 1895 N N . THR A 1 238 ? -13.457 3.910 10.553 1.00 89.94 238 THR A N 1
ATOM 1896 C CA . THR A 1 238 ? -12.723 5.108 10.970 1.00 89.94 238 THR A CA 1
ATOM 1897 C C . THR A 1 238 ? -12.719 5.279 12.487 1.00 89.94 238 THR A C 1
ATOM 1899 O O . THR A 1 238 ? -11.696 5.665 13.037 1.00 89.94 238 THR A O 1
ATOM 1902 N N . ALA A 1 239 ? -13.811 4.934 13.177 1.00 91.19 239 ALA A N 1
ATOM 1903 C CA . ALA A 1 239 ? -13.878 5.000 14.636 1.00 91.19 239 ALA A CA 1
ATOM 1904 C C . ALA A 1 239 ? -12.933 3.998 15.325 1.00 91.19 239 ALA A C 1
ATOM 1906 O O . ALA A 1 239 ? -12.276 4.362 16.300 1.00 91.19 239 ALA A O 1
ATOM 1907 N N . VAL A 1 240 ? -12.826 2.770 14.802 1.00 92.06 240 VAL A N 1
ATOM 1908 C CA . VAL A 1 240 ? -11.910 1.745 15.328 1.00 92.06 240 VAL A CA 1
ATOM 1909 C C . VAL A 1 240 ? -10.464 2.185 15.127 1.00 92.06 240 VAL A C 1
ATOM 1911 O O . VAL A 1 240 ? -9.692 2.201 16.083 1.00 92.06 240 VAL A O 1
ATOM 1914 N N . LEU A 1 241 ? -10.111 2.623 13.915 1.00 90.75 241 LEU A N 1
ATOM 1915 C CA . LEU A 1 241 ? -8.758 3.095 13.628 1.00 90.75 241 LEU A CA 1
ATOM 1916 C C . LEU A 1 241 ? -8.411 4.345 14.453 1.00 90.75 241 LEU A C 1
ATOM 1918 O O . LEU A 1 241 ? -7.340 4.406 15.044 1.00 90.75 241 LEU A O 1
ATOM 1922 N N . ALA A 1 242 ? -9.341 5.300 14.581 1.00 90.06 242 ALA A N 1
ATOM 1923 C CA . ALA A 1 242 ? -9.168 6.475 15.435 1.00 90.06 242 ALA A CA 1
ATOM 1924 C C . ALA A 1 242 ? -8.900 6.095 16.894 1.00 90.06 242 ALA A C 1
ATOM 1926 O O . ALA A 1 242 ? -8.052 6.706 17.541 1.00 90.06 242 ALA A O 1
ATOM 1927 N N . GLN A 1 243 ? -9.615 5.098 17.421 1.00 90.88 243 GLN A N 1
ATOM 1928 C CA . GLN A 1 243 ? -9.426 4.638 18.789 1.00 90.88 243 GLN A CA 1
ATOM 1929 C C . GLN A 1 243 ? -8.043 4.010 18.990 1.00 90.88 243 GLN A C 1
ATOM 1931 O O . GLN A 1 243 ? -7.401 4.308 19.995 1.00 90.88 243 GLN A O 1
ATOM 1936 N N . GLU A 1 244 ? -7.585 3.158 18.070 1.00 90.50 244 GLU A N 1
ATOM 1937 C CA . GLU A 1 244 ? -6.272 2.510 18.180 1.00 90.50 244 GLU A CA 1
ATOM 1938 C C . GLU A 1 244 ? -5.117 3.509 18.011 1.00 90.50 244 GLU A C 1
ATOM 1940 O O . GLU A 1 244 ? -4.212 3.533 18.845 1.00 90.50 244 GLU A O 1
ATOM 1945 N N . GLU A 1 245 ? -5.189 4.410 17.026 1.00 88.31 245 GLU A N 1
ATOM 1946 C CA . GLU A 1 245 ? -4.183 5.466 16.819 1.00 88.31 245 GLU A CA 1
ATOM 1947 C C . GLU A 1 245 ? -4.094 6.414 18.029 1.00 88.31 245 GLU A C 1
ATOM 1949 O O . GLU A 1 245 ? -3.007 6.770 18.498 1.00 88.31 245 GLU A O 1
ATOM 1954 N N . LYS A 1 246 ? -5.243 6.765 18.624 1.00 87.31 246 LYS A N 1
ATOM 1955 C CA . LYS A 1 246 ? -5.296 7.641 19.801 1.00 87.31 246 LYS A CA 1
ATOM 1956 C C . LYS A 1 246 ? -4.641 7.029 21.044 1.00 87.31 246 LYS A C 1
ATOM 1958 O O . LYS A 1 246 ? -4.137 7.773 21.883 1.00 87.31 246 LYS A O 1
ATOM 1963 N N . LYS A 1 247 ? -4.605 5.695 21.178 1.00 87.12 247 LYS A N 1
ATOM 1964 C CA . LYS A 1 247 ? -3.898 5.029 22.294 1.00 87.12 247 LYS A CA 1
ATOM 1965 C C . LYS A 1 247 ? -2.389 5.265 22.252 1.00 87.12 247 LYS A C 1
ATOM 1967 O O . LYS A 1 247 ? -1.742 5.176 23.292 1.00 87.12 247 LYS A O 1
ATOM 1972 N N . LYS A 1 248 ? -1.827 5.529 21.069 1.00 81.50 248 LYS A N 1
ATOM 1973 C CA . LYS A 1 248 ? -0.395 5.797 20.879 1.00 81.50 248 LYS A CA 1
ATOM 1974 C C . LYS A 1 248 ? -0.081 7.282 20.899 1.00 81.50 248 LYS A C 1
ATOM 1976 O O . LYS A 1 248 ? 0.910 7.685 21.499 1.00 81.50 248 LYS A O 1
ATOM 1981 N N . ASN A 1 249 ? -0.934 8.088 20.278 1.00 82.12 249 ASN A N 1
ATOM 1982 C CA . ASN A 1 249 ? -0.817 9.536 20.296 1.00 82.12 249 ASN A CA 1
ATOM 1983 C C . ASN A 1 249 ? -2.200 10.154 20.504 1.00 82.12 249 ASN A C 1
ATOM 1985 O O . ASN A 1 249 ? -3.010 10.225 19.581 1.00 82.12 249 ASN A O 1
ATOM 1989 N N . GLU A 1 250 ? -2.442 10.632 21.724 1.00 83.19 250 GLU A N 1
ATOM 1990 C CA . GLU A 1 250 ? -3.728 11.169 22.186 1.00 83.19 250 GLU A CA 1
ATOM 1991 C C . GLU A 1 250 ? -4.257 12.353 21.359 1.00 83.19 250 GLU A C 1
ATOM 1993 O O . GLU A 1 250 ? -5.461 12.630 21.371 1.00 83.19 250 GLU A O 1
ATOM 1998 N N . ASN A 1 251 ? -3.369 13.021 20.615 1.00 84.50 251 ASN A N 1
ATOM 1999 C CA . ASN A 1 251 ? -3.685 14.152 19.749 1.00 84.50 251 ASN A CA 1
ATOM 2000 C C . ASN A 1 251 ? -4.058 13.739 18.317 1.00 84.50 251 ASN A C 1
ATOM 2002 O O . ASN A 1 251 ? -4.412 14.609 17.517 1.00 84.50 251 ASN A O 1
ATOM 2006 N N . THR A 1 252 ? -3.970 12.450 17.983 1.00 86.00 252 THR A N 1
ATOM 2007 C CA . THR A 1 252 ? -4.317 11.928 16.658 1.00 86.00 252 THR A CA 1
ATOM 2008 C C . THR A 1 252 ? -5.825 11.799 16.518 1.00 86.00 252 THR A C 1
ATOM 2010 O O . THR A 1 252 ? -6.497 11.154 17.325 1.00 86.00 252 THR A 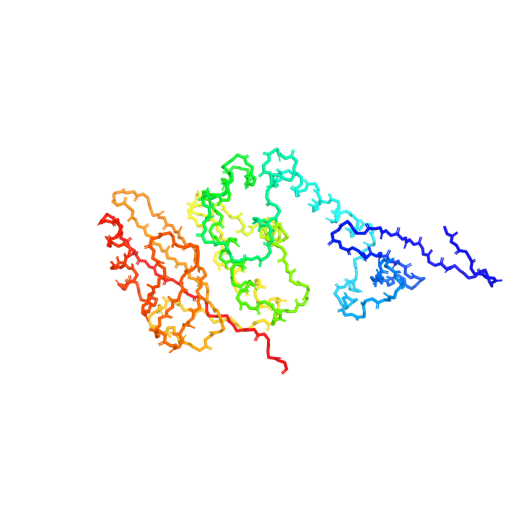O 1
ATOM 2013 N N . VAL A 1 253 ? -6.364 12.386 15.456 1.00 88.44 253 VAL A N 1
ATOM 2014 C CA . VAL A 1 253 ? -7.764 12.238 15.056 1.00 88.44 253 VAL A CA 1
ATOM 2015 C C . VAL A 1 253 ? -7.799 11.705 13.635 1.00 88.44 253 VAL A C 1
ATOM 2017 O O . VAL A 1 253 ? -7.466 12.433 12.700 1.00 88.44 253 VAL A O 1
ATOM 2020 N N . VAL A 1 254 ? -8.224 10.453 13.465 1.00 87.62 254 VAL A N 1
ATOM 2021 C CA . VAL A 1 254 ? -8.495 9.882 12.140 1.00 87.62 254 VAL A CA 1
ATOM 2022 C C . VAL A 1 254 ? -9.851 10.395 11.663 1.00 87.62 254 VAL A C 1
ATOM 2024 O O . VAL A 1 254 ? -10.864 10.267 12.347 1.00 87.62 254 VAL A O 1
ATOM 2027 N N . VAL A 1 255 ? -9.855 11.024 10.493 1.00 87.56 255 VAL A N 1
ATOM 2028 C CA . VAL A 1 255 ? -11.003 11.742 9.929 1.00 87.56 255 VAL A CA 1
ATOM 2029 C C . VAL A 1 255 ? -11.760 10.878 8.930 1.00 87.56 255 VAL A C 1
ATOM 2031 O O . VAL A 1 255 ? -12.983 10.959 8.836 1.00 87.56 255 VAL A O 1
ATOM 2034 N N . LYS A 1 256 ? -11.038 10.072 8.149 1.00 85.75 256 LYS A N 1
ATOM 2035 C CA . LYS A 1 256 ? -11.630 9.231 7.112 1.00 85.75 256 LYS A CA 1
ATOM 2036 C C . LYS A 1 256 ? -10.722 8.061 6.789 1.00 85.75 256 LYS A C 1
ATOM 2038 O O . LYS A 1 256 ? -9.508 8.225 6.744 1.00 85.75 256 LYS A O 1
ATOM 2043 N N . THR A 1 257 ? -11.342 6.934 6.476 1.00 88.75 257 THR A N 1
ATOM 2044 C CA . THR A 1 257 ? -10.665 5.720 6.035 1.00 88.75 257 THR A CA 1
ATOM 2045 C C . THR A 1 257 ? -11.225 5.279 4.690 1.00 88.75 257 THR A C 1
ATOM 2047 O O . THR A 1 257 ? -12.438 5.292 4.487 1.00 88.75 257 THR A O 1
ATOM 2050 N N . LEU A 1 258 ? -10.339 4.907 3.775 1.00 88.88 258 LEU A N 1
ATOM 2051 C CA . LEU A 1 258 ? -10.629 4.360 2.456 1.00 88.88 258 LEU A CA 1
ATOM 2052 C C . LEU A 1 258 ? -9.913 3.021 2.314 1.00 88.88 258 LEU A C 1
ATOM 2054 O O . LEU A 1 258 ? -8.794 2.871 2.807 1.00 88.88 258 LEU A O 1
ATOM 2058 N N . VAL A 1 259 ? -10.547 2.061 1.643 1.00 94.62 259 VAL A N 1
ATOM 2059 C CA . VAL A 1 259 ? -9.983 0.716 1.488 1.00 94.62 259 VAL A CA 1
ATOM 2060 C C . VAL A 1 259 ? -10.142 0.216 0.062 1.00 94.62 259 VAL A C 1
ATOM 2062 O O . VAL A 1 259 ? -11.206 0.358 -0.539 1.00 94.62 259 VAL A O 1
ATOM 2065 N N . TRP A 1 260 ? -9.098 -0.428 -0.450 1.00 96.88 260 TRP A N 1
ATOM 2066 C CA . TRP A 1 260 ? -9.154 -1.273 -1.636 1.00 96.88 260 TRP A CA 1
ATOM 2067 C C . TRP A 1 260 ? -8.953 -2.722 -1.207 1.00 96.88 260 TRP A C 1
ATOM 2069 O O . TRP A 1 260 ? -7.911 -3.051 -0.644 1.00 96.88 260 TRP A O 1
ATOM 2079 N N . GLY A 1 261 ? -9.955 -3.567 -1.449 1.00 97.75 261 GLY A N 1
ATOM 2080 C CA . GLY A 1 261 ? -9.810 -5.021 -1.388 1.00 97.75 261 GLY A CA 1
ATOM 2081 C C . GLY A 1 261 ? -9.228 -5.523 -2.704 1.00 97.75 261 GLY A C 1
ATOM 2082 O O . GLY A 1 261 ? -9.663 -5.072 -3.768 1.00 97.75 261 GLY A O 1
ATOM 2083 N N . ILE A 1 262 ? -8.218 -6.385 -2.625 1.00 97.88 262 ILE A N 1
ATOM 2084 C CA . ILE A 1 262 ? -7.438 -6.851 -3.771 1.00 97.88 262 ILE A CA 1
ATOM 2085 C C . ILE A 1 262 ? -7.427 -8.371 -3.750 1.00 97.88 262 ILE A C 1
ATOM 2087 O O . ILE A 1 262 ? -6.956 -8.965 -2.779 1.00 97.88 262 ILE A O 1
ATOM 2091 N N . ASP A 1 263 ? -7.894 -8.964 -4.844 1.00 97.06 263 ASP A N 1
ATOM 2092 C CA . ASP A 1 263 ? -7.907 -10.406 -5.061 1.00 97.06 263 ASP A CA 1
ATOM 2093 C C . ASP A 1 263 ? -6.989 -10.752 -6.223 1.00 97.06 263 ASP A C 1
ATOM 2095 O O . ASP A 1 263 ? -7.065 -10.146 -7.298 1.00 97.06 263 ASP A O 1
ATOM 2099 N N . ALA A 1 264 ? -6.092 -11.707 -5.995 1.00 92.94 264 ALA A N 1
ATOM 2100 C CA . ALA A 1 264 ? -5.184 -12.164 -7.030 1.00 92.94 264 ALA A CA 1
ATOM 2101 C C . ALA A 1 264 ? -5.964 -12.871 -8.160 1.00 92.94 264 ALA A C 1
ATOM 2103 O O . ALA A 1 264 ? -7.055 -13.401 -7.919 1.00 92.94 264 ALA A O 1
ATOM 2104 N N . PRO A 1 265 ? -5.422 -12.904 -9.392 1.00 88.50 265 PRO A N 1
ATOM 2105 C CA . PRO A 1 265 ? -5.999 -13.694 -10.471 1.00 88.50 265 PRO A CA 1
ATOM 2106 C C . PRO A 1 265 ? -6.236 -15.139 -10.023 1.00 88.50 265 PRO A C 1
ATOM 2108 O O . PRO A 1 265 ? -5.377 -15.755 -9.391 1.00 88.50 265 PRO A O 1
ATOM 2111 N N . LYS A 1 266 ? -7.409 -15.678 -10.353 1.00 82.81 266 LYS A N 1
ATOM 2112 C CA . LYS A 1 266 ? -7.709 -17.096 -10.134 1.00 82.81 266 LYS A CA 1
ATOM 2113 C C . LYS A 1 266 ? -6.973 -17.915 -11.197 1.00 82.81 266 LYS A C 1
ATOM 2115 O O . LYS A 1 266 ? -7.005 -17.535 -12.367 1.00 82.81 266 LYS A O 1
ATOM 2120 N N . GLU A 1 267 ? -6.311 -18.987 -10.766 1.00 61.38 267 GLU A N 1
ATOM 2121 C CA . GLU A 1 267 ? -5.711 -19.999 -11.650 1.00 61.38 267 GLU A CA 1
ATOM 2122 C C . GLU A 1 267 ? -6.764 -20.725 -12.500 1.00 61.38 267 GLU A C 1
ATOM 2124 O O . GLU A 1 267 ? -7.890 -20.955 -11.991 1.00 61.38 267 GLU A O 1
#

Foldseek 3Di:
DDADPVRDDAWDDWDDQPPAQWIWTQGPVRFTFTAGNPPRHTPVQPRPVRGPDDHPVNVVVVSVVLVVCCVQAACVPPPPGDVVCFFLAFAQQQLVDDFVHNQLPQLTHSSVQVQVLNQVSNVLNLCPPLFPDHSDTSSRSSCVQVVVCQCDCVVHNQNRGNPVVVCVVQVVRVKDKDKDQAQQPDDQPFSKKKKKWWKDQAPDDIHIGIWIWHQDPVVCWIQTGNDPQDRIFNTQGQVRVQVSNCVRHVRMHTDGMMMMRIHGHDD

Secondary structure (DSSP, 8-state):
-EE-TT--EE-SEEEEETTTTEEEEE-TTSPEEEEETTT--B-TTSGGGTTTT--HHHHHHHHHHHHHHHHHHSSTTSTT--TTTTSSS----GGGS-SSSS--GGG--HHHH-HHHHHHHHHHHHHGGGSSSSPPPHHHHHHHHHHTT-S--GGGGTTSS-TTHHHHHHHTTT-EEEEESSGGG--TT-SEEEEEEEEEETTSPPEEEEEEEEEETTTTEEEEES-SS-SEES---HHHHHHHHHHH-TTEEEEEEEEEEEEPPP-

=== Feature glossary ===
Key to the feature types in this record:

pLDDT. pLDDT is the predicted lDDT-Cα score: AlphaFold's confidence that the local environment of each residue (all inter-atomic distances within 15 Å) is correctly placed. It is a per-residue number between 0 and 100, with higher meaning more reliable.

Radius of gyration, Cα contacts, bounding box. The geometric summary reports three shape descriptors. Rg (radius of gyration) measures how spread out the Cα atoms are about their centre of mass; compact globular proteins have small Rg, elongated or unfolded ones large. Cα contacts (<8 Å, |i−j|>4) count long-range residue pairs in spatial proximity — high for tightly packed folds, near zero for rods or random coil. The bounding-box extents give the protein's footprint along x, y, z in Å.

Backbone torsions (φ/ψ). Backbone dihedral angles. Every residue except chain termini has a φ (preceding-C → N → Cα → C) and a ψ (N → Cα → C → next-N). They are reported in degrees following the IUPAC sign convention. Secondary structure is essentially a statement about which (φ, ψ) basin each residue occupies.

Contact-map, Ramachandran, and PAE plots. Plot images: a contact map (which residues are close in 3D, as an N×N binary image), a Ramachandran scatter (backbone torsion angles, revealing secondary-structure composition at a glance), and — for AlphaFold structures — a PAE heatmap (pairwise prediction confidence).

Predicted aligned error. Predicted Aligned Error (PAE) is an AlphaFold confidence matrix: entry (i, j) is the expected error in the position of residue j, in ångströms, when the prediction is superimposed on the true structure at residue i. Low PAE within a block of residues means that block is internally rigid and well-predicted; high PAE between two blocks means their relative placement is uncertain even if each block individually is confident.

Secondary structure (3-state, P-SEA). Three-state secondary structure (P-SEA) collapses the eight DSSP classes into helix (a), strand (b), and coil (c). P-SEA assigns these from Cα geometry alone — distances and angles — without requiring backbone oxygens, so it works on any Cα trace.

Solvent-accessible surface area. Solvent-accessible surface area (SASA) is the area in Å² traced out by the centre of a 1.4 Å probe sphere (a water molecule) rolled over the protein's van der Waals surface (Shrake–Rupley / Lee–Richards construction). Buried residues have near-zero SASA; fully exposed residues can exceed 200 Å². The total SASA scales roughly with the number of surface residues.

Foldseek 3Di. The Foldseek 3Di string encodes local tertiary geometry as a 20-letter alphabet — one character per residue — derived from the relative positions of nearby Cα atoms. Unlike the amino-acid sequence, 3Di is a direct function of the 3D structure, so two proteins with the same fold have similar 3Di strings even at low sequence identity.

B-factor. For experimental (PDB) structures, the B-factor (temperature factor) quantifies the positional spread of each atom in the crystal — a combination of thermal vibration and static disorder — in units of Å². High B-factors mark flexible loops or poorly resolved regions; low B-factors mark the rigid, well-ordered core.

mmCIF coordinates. The mmCIF block holds the 3D Cartesian coordinates of each backbone atom (N, Cα, C, O) in ångströms. mmCIF is the PDB's canonical archive format — a tagged-loop text representation of the atomic model.

InterPro / GO / CATH / organism. Functional annotations link the protein to curated databases. InterPro entries identify conserved domains and families by matching the sequence against member-database signatures (Pfam, PROSITE, CDD, …). Gene Ontology (GO) terms describe molecular function, biological process, and cellular component in a controlled vocabulary. CATH places the structure in a hierarchical fold classification (Class/Architecture/Topology/Homologous-superfamily). The organism is the source species.

Rendered structure images. Structure images are PyMOL renders from six orthogonal camera directions. Cartoon representation draws helices as coils and strands as arrows; sticks shows the backbone as bonds; surface shows the solvent-excluded envelope. Rainbow coloring maps sequence position to hue (blue→red, N→C); chain coloring assigns a distinct color per polypeptide.

Sequence. This is the polypeptide sequence — one letter per residue, N-terminus first. Length ranges from a few dozen residues for small domains to over a thousand for large multi-domain proteins.

Secondary structure (8-state, DSSP). The SS8 string is DSSP's per-residue secondary-structure call. α-helix (H) means an i→i+4 H-bond ladder; β-strand (E) means the residue participates in a β-sheet; 3₁₀ (G) and π (I) are tighter and wider helices; T/S are turns/bends; '-' is loop.

Nearest PDB structures. Structural nearest neighbors (via Foldseek easy-search vs the PDB). Reported per hit: target PDB id, E-value, and alignment TM-score. A TM-score above ~0.5 is the conventional threshold for 'same fold'.